Protein AF-A0A6C0CYJ9-F1 (afdb_monomer)

Structure (mmCIF, N/CA/C/O backbone):
data_AF-A0A6C0CYJ9-F1
#
_entry.id   AF-A0A6C0CYJ9-F1
#
loop_
_atom_site.group_PDB
_atom_site.id
_atom_site.type_symbol
_atom_site.label_atom_id
_atom_site.label_alt_id
_atom_site.label_comp_id
_atom_site.label_asym_id
_atom_site.label_entity_id
_atom_site.label_seq_id
_atom_site.pdbx_PDB_ins_code
_atom_site.Cartn_x
_atom_site.Cartn_y
_atom_site.Cartn_z
_atom_site.occupancy
_atom_site.B_iso_or_equiv
_atom_site.auth_seq_id
_atom_site.auth_comp_id
_atom_site.auth_asym_id
_atom_site.auth_atom_id
_atom_site.pdbx_PDB_model_num
ATOM 1 N N . MET A 1 1 ? 39.197 18.842 -10.076 1.00 57.97 1 MET A N 1
ATOM 2 C CA . MET A 1 1 ? 38.010 18.849 -9.192 1.00 57.97 1 MET A CA 1
ATOM 3 C C . MET A 1 1 ? 37.499 17.428 -9.090 1.00 57.97 1 MET A C 1
ATOM 5 O O . MET A 1 1 ? 37.338 16.788 -10.120 1.00 57.97 1 MET A O 1
ATOM 9 N N . ASN A 1 2 ? 37.335 16.906 -7.877 1.00 75.56 2 ASN A N 1
ATOM 10 C CA . ASN A 1 2 ? 36.885 15.530 -7.689 1.00 75.56 2 ASN A CA 1
ATOM 11 C C . ASN A 1 2 ? 35.375 15.488 -7.948 1.00 75.56 2 ASN A C 1
ATOM 13 O O . ASN A 1 2 ? 34.615 16.047 -7.163 1.00 75.56 2 ASN A O 1
ATOM 17 N N . VAL A 1 3 ? 34.953 14.872 -9.053 1.00 79.62 3 VAL A N 1
ATOM 18 C CA . VAL A 1 3 ? 33.536 14.786 -9.462 1.00 79.62 3 VAL A CA 1
ATOM 19 C C . VAL A 1 3 ? 32.670 14.209 -8.335 1.00 79.62 3 VAL A C 1
ATOM 21 O O . VAL A 1 3 ? 31.562 14.675 -8.104 1.00 79.62 3 VAL A O 1
ATOM 24 N N . ILE A 1 4 ? 33.235 13.280 -7.563 1.00 83.56 4 ILE A N 1
ATOM 25 C CA . ILE A 1 4 ? 32.611 12.664 -6.388 1.00 83.56 4 ILE A CA 1
ATOM 26 C C . ILE A 1 4 ? 32.260 13.712 -5.320 1.00 83.56 4 ILE A C 1
ATOM 28 O O . ILE A 1 4 ? 31.118 13.770 -4.884 1.00 83.56 4 ILE A O 1
ATOM 32 N N . LYS A 1 5 ? 33.188 14.621 -4.988 1.00 81.25 5 LYS A N 1
ATOM 33 C CA . LYS A 1 5 ? 32.940 15.703 -4.016 1.00 81.25 5 LYS A CA 1
ATOM 34 C C . LYS A 1 5 ? 31.855 16.673 -4.492 1.00 81.25 5 LYS A C 1
ATOM 36 O O . LYS A 1 5 ? 31.118 17.222 -3.683 1.00 81.25 5 LYS A O 1
ATOM 41 N N . GLY A 1 6 ? 31.761 16.891 -5.806 1.00 83.81 6 GLY A N 1
ATOM 42 C CA . GLY A 1 6 ? 30.703 17.714 -6.396 1.00 83.81 6 GLY A CA 1
ATOM 43 C C . GLY A 1 6 ? 29.326 17.065 -6.259 1.00 83.81 6 GLY A C 1
ATOM 44 O O . GLY A 1 6 ? 28.364 17.738 -5.905 1.00 83.81 6 GLY A O 1
ATOM 45 N N . ILE A 1 7 ? 29.242 15.753 -6.484 1.00 84.75 7 ILE A N 1
ATOM 46 C CA . ILE A 1 7 ? 28.001 14.987 -6.321 1.00 84.75 7 ILE A CA 1
ATOM 47 C C . ILE A 1 7 ? 27.575 14.959 -4.847 1.00 84.75 7 ILE A C 1
ATOM 49 O O . ILE A 1 7 ? 26.414 15.229 -4.554 1.00 84.75 7 ILE A O 1
ATOM 53 N N . GLU A 1 8 ? 28.507 14.714 -3.922 1.00 84.31 8 GLU A N 1
ATOM 54 C CA . GLU A 1 8 ? 28.245 14.757 -2.475 1.00 84.31 8 GLU A CA 1
ATOM 55 C C . GLU A 1 8 ? 27.676 16.111 -2.039 1.00 84.31 8 GLU A C 1
ATOM 57 O O . GLU A 1 8 ? 26.693 16.161 -1.303 1.00 84.31 8 GLU A O 1
ATOM 62 N N . PHE A 1 9 ? 28.254 17.209 -2.530 1.00 88.25 9 PHE A N 1
ATOM 63 C CA . PHE A 1 9 ? 27.789 18.557 -2.213 1.00 88.25 9 PHE A CA 1
ATOM 64 C C . PHE A 1 9 ? 26.369 18.827 -2.728 1.00 88.25 9 PHE A C 1
ATOM 66 O O . PHE A 1 9 ? 25.535 19.351 -1.992 1.00 88.25 9 PHE A O 1
ATOM 73 N N . ILE A 1 10 ? 26.069 18.438 -3.972 1.00 90.69 10 ILE A N 1
ATOM 74 C CA . ILE A 1 10 ? 24.734 18.626 -4.562 1.00 90.69 10 ILE A CA 1
ATOM 75 C C . ILE A 1 10 ? 23.681 17.837 -3.781 1.00 90.69 10 ILE A C 1
ATOM 77 O O . ILE A 1 10 ? 22.593 18.356 -3.533 1.00 90.69 10 ILE A O 1
ATOM 81 N N . ILE A 1 11 ? 24.006 16.602 -3.388 1.00 88.81 11 ILE A N 1
ATOM 82 C CA . ILE A 1 11 ? 23.099 15.748 -2.618 1.00 88.81 11 ILE A CA 1
ATOM 83 C C . ILE A 1 11 ? 22.822 16.376 -1.249 1.00 88.81 11 ILE A C 1
ATOM 85 O O . ILE A 1 11 ? 21.654 16.552 -0.912 1.00 88.81 11 ILE A O 1
ATOM 89 N N . LYS A 1 12 ? 23.862 16.787 -0.509 1.00 88.19 12 LYS A N 1
ATOM 90 C CA . LYS A 1 12 ? 23.704 17.457 0.795 1.00 88.19 12 LYS A CA 1
ATOM 91 C C . LYS A 1 12 ? 22.819 18.699 0.701 1.00 88.19 12 LYS A C 1
ATOM 93 O O . LYS A 1 12 ? 21.821 18.792 1.403 1.00 88.19 12 LYS A O 1
ATOM 98 N N . ASN A 1 13 ? 23.102 19.577 -0.259 1.00 90.94 13 ASN A N 1
ATOM 99 C CA . ASN A 1 13 ? 22.308 20.785 -0.472 1.00 90.94 13 ASN A CA 1
ATOM 100 C C . ASN A 1 13 ? 20.839 20.477 -0.838 1.00 90.94 13 ASN A C 1
ATOM 102 O O . ASN A 1 13 ? 19.935 21.214 -0.456 1.00 90.94 13 ASN A O 1
ATOM 106 N N . ALA A 1 14 ? 20.571 19.398 -1.581 1.00 92.44 14 ALA A N 1
ATOM 107 C CA . ALA A 1 14 ? 19.199 18.998 -1.898 1.00 92.44 14 ALA A CA 1
ATOM 108 C C . ALA A 1 14 ? 18.432 18.502 -0.659 1.00 92.44 14 ALA A C 1
ATOM 110 O O . ALA A 1 14 ? 17.243 18.797 -0.525 1.00 92.44 14 ALA A O 1
ATOM 111 N N . ILE A 1 15 ? 19.107 17.776 0.235 1.00 90.12 15 ILE A N 1
ATOM 112 C CA . ILE A 1 15 ? 18.535 17.280 1.494 1.00 90.12 15 ILE A CA 1
ATOM 113 C 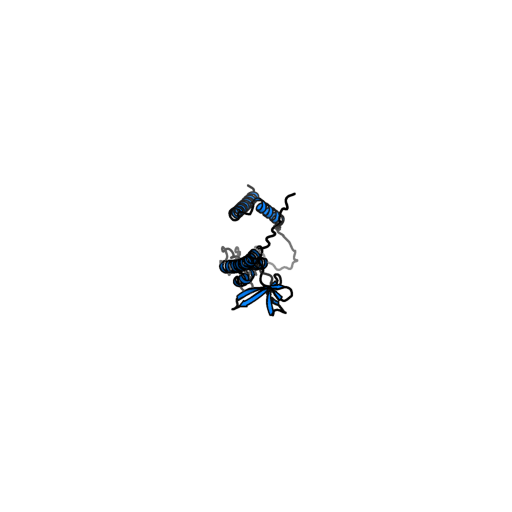C . ILE A 1 15 ? 18.235 18.449 2.433 1.00 90.12 15 ILE A C 1
ATOM 115 O O . ILE A 1 15 ? 17.114 18.549 2.920 1.00 90.12 15 ILE A O 1
ATOM 119 N N . GLU A 1 16 ? 19.174 19.380 2.601 1.00 89.38 16 GLU A N 1
ATOM 120 C CA . GLU A 1 16 ? 18.986 20.585 3.422 1.00 89.38 16 GLU A CA 1
ATOM 121 C C . GLU A 1 16 ? 17.796 21.425 2.928 1.00 89.38 16 GLU A C 1
ATOM 123 O O . GLU A 1 16 ? 16.916 21.793 3.704 1.00 89.38 16 GLU A O 1
ATOM 128 N N . GLN A 1 17 ? 17.686 21.661 1.614 1.00 91.00 17 GLN A N 1
ATOM 129 C CA . GLN A 1 17 ? 16.539 22.392 1.057 1.00 91.00 17 GLN A CA 1
ATOM 130 C C . GLN A 1 17 ? 15.204 21.678 1.278 1.00 91.00 17 GLN A C 1
ATOM 132 O O . GLN A 1 17 ? 14.163 22.330 1.398 1.00 91.00 17 GLN A O 1
ATOM 137 N N . TYR A 1 18 ? 15.207 20.347 1.275 1.00 92.00 18 TYR A N 1
ATOM 138 C CA . TYR A 1 18 ? 14.015 19.567 1.572 1.00 92.00 18 TYR A CA 1
ATOM 139 C C . TYR A 1 18 ? 13.653 19.651 3.058 1.00 92.00 18 TYR A C 1
ATOM 141 O O . TYR A 1 18 ? 12.481 19.864 3.374 1.00 92.00 18 TYR A O 1
ATOM 149 N N . ALA A 1 19 ? 14.648 19.567 3.943 1.00 89.94 19 ALA A N 1
ATOM 150 C CA . ALA A 1 19 ? 14.474 19.678 5.384 1.00 89.94 19 ALA A CA 1
ATOM 151 C C . ALA A 1 19 ? 13.883 21.039 5.784 1.00 89.94 19 ALA A C 1
ATOM 153 O O . ALA A 1 19 ? 12.855 21.081 6.462 1.00 89.94 19 ALA A O 1
ATOM 154 N N . CYS A 1 20 ? 14.427 22.139 5.251 1.00 85.88 20 CYS A N 1
ATOM 155 C CA . CYS A 1 20 ? 13.882 23.480 5.486 1.00 85.88 20 CYS A CA 1
ATOM 156 C C . CYS A 1 20 ? 12.416 23.597 5.041 1.00 85.88 20 CYS A C 1
ATOM 158 O O . CYS A 1 20 ? 11.586 24.116 5.776 1.00 85.88 20 CYS A O 1
ATOM 160 N N . LYS A 1 21 ? 12.053 23.047 3.873 1.00 90.88 21 LYS A N 1
ATOM 161 C CA . LYS A 1 21 ? 10.660 23.081 3.387 1.00 90.88 21 LYS A CA 1
ATOM 162 C C . LYS A 1 21 ? 9.685 22.288 4.254 1.00 90.88 21 LYS A C 1
ATOM 164 O O . LYS A 1 21 ? 8.487 22.564 4.208 1.00 90.88 21 LYS A O 1
ATOM 169 N N . ILE A 1 22 ? 10.157 21.262 4.961 1.00 90.44 22 ILE A N 1
ATOM 170 C CA . ILE A 1 22 ? 9.334 20.517 5.916 1.00 90.44 22 ILE A CA 1
ATOM 171 C C . ILE A 1 22 ? 9.152 21.348 7.181 1.00 90.44 22 ILE A C 1
ATOM 173 O O . ILE A 1 22 ? 8.008 21.521 7.594 1.00 90.44 22 ILE A O 1
ATOM 177 N N . ALA A 1 23 ? 10.235 21.899 7.731 1.00 89.31 2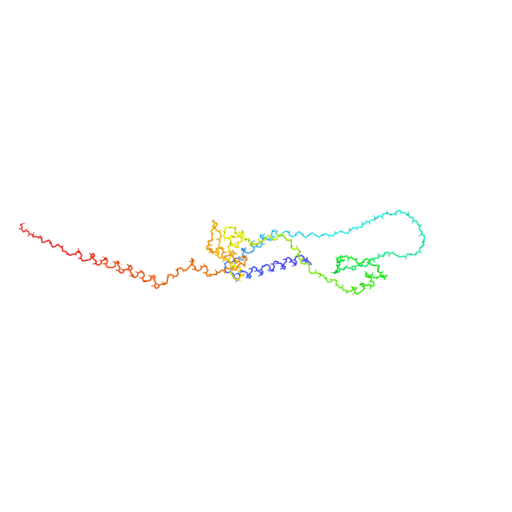3 ALA A N 1
ATOM 178 C CA . ALA A 1 23 ? 10.175 22.761 8.910 1.00 89.31 23 ALA A CA 1
ATOM 179 C C . ALA A 1 23 ? 9.246 23.970 8.679 1.00 89.31 23 ALA A C 1
ATOM 181 O O . ALA A 1 23 ? 8.354 24.223 9.479 1.00 89.31 23 ALA A O 1
ATOM 182 N N . ASP A 1 24 ? 9.339 24.628 7.517 1.00 88.94 24 ASP A N 1
ATOM 183 C CA . ASP A 1 24 ? 8.469 25.760 7.153 1.00 88.94 24 ASP A CA 1
ATOM 184 C C . ASP A 1 24 ? 6.983 25.380 7.024 1.00 88.94 24 ASP A C 1
ATOM 186 O O . ASP A 1 24 ? 6.099 26.234 7.096 1.00 88.94 24 ASP A O 1
ATOM 190 N N . LYS A 1 25 ? 6.686 24.107 6.744 1.00 91.88 25 LYS A N 1
ATOM 191 C CA . LYS A 1 25 ? 5.319 23.627 6.505 1.00 91.88 25 LYS A CA 1
ATOM 192 C C . LYS A 1 25 ? 4.650 23.098 7.774 1.00 91.88 25 LYS A C 1
ATOM 194 O O . LYS A 1 25 ? 3.421 22.996 7.803 1.00 91.88 25 LYS A O 1
ATOM 199 N N . TYR A 1 26 ? 5.432 22.725 8.780 1.00 91.00 26 TYR A N 1
ATOM 200 C CA . TYR A 1 26 ? 4.946 22.116 10.008 1.00 91.00 26 TYR A CA 1
ATOM 201 C C . TYR A 1 26 ? 5.612 22.789 11.210 1.00 91.00 26 TYR A C 1
ATOM 203 O O . TYR A 1 26 ? 6.751 22.481 11.537 1.00 91.00 26 TYR A O 1
ATOM 211 N N . ASP A 1 27 ? 4.859 23.637 11.916 1.00 82.00 27 ASP A N 1
ATOM 212 C CA . ASP A 1 27 ? 5.351 24.453 13.043 1.00 82.00 27 ASP A CA 1
ATOM 213 C C 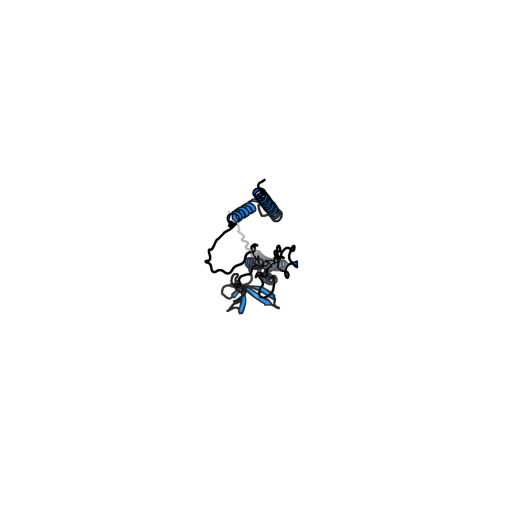. ASP A 1 27 ? 5.904 23.644 14.237 1.00 82.00 27 ASP A C 1
ATOM 215 O O . ASP A 1 27 ? 6.543 24.203 15.122 1.00 82.00 27 ASP A O 1
ATOM 219 N N . ASN A 1 28 ? 5.656 22.330 14.274 1.00 84.12 28 ASN A N 1
ATOM 220 C CA . ASN A 1 28 ? 6.046 21.433 15.366 1.00 84.12 28 ASN A CA 1
ATOM 221 C C . ASN A 1 28 ? 7.242 20.529 15.025 1.00 84.12 28 ASN A C 1
ATOM 223 O O . ASN A 1 28 ? 7.519 19.610 15.789 1.00 84.12 28 ASN A O 1
ATOM 227 N N . ILE A 1 29 ? 7.886 20.706 13.867 1.00 85.69 29 ILE A N 1
ATOM 228 C CA . ILE A 1 29 ? 9.038 19.885 13.472 1.00 85.69 29 ILE A CA 1
ATOM 229 C C . ILE A 1 29 ? 10.292 20.746 13.549 1.00 85.69 29 ILE A C 1
ATOM 231 O O . ILE A 1 29 ? 10.482 21.659 12.744 1.00 85.69 29 ILE A O 1
ATOM 235 N N . GLU A 1 30 ? 11.157 20.438 14.511 1.00 86.44 30 GLU A N 1
ATOM 236 C CA . GLU A 1 30 ? 12.453 21.091 14.632 1.00 86.44 30 GLU A CA 1
ATOM 237 C C . GLU A 1 30 ? 13.417 20.558 13.563 1.00 86.44 30 GLU A C 1
ATOM 239 O O . GLU A 1 30 ? 13.494 19.358 13.299 1.00 86.44 30 GLU A O 1
ATOM 244 N N . LEU A 1 31 ? 14.183 21.460 12.940 1.00 84.50 31 LEU A N 1
ATOM 245 C CA . LEU A 1 31 ? 15.130 21.108 11.876 1.00 84.50 31 LEU A CA 1
ATOM 246 C C . LEU A 1 31 ? 16.161 20.061 12.342 1.00 84.50 31 LEU A C 1
ATOM 248 O O . LEU A 1 31 ? 16.531 19.185 11.564 1.00 84.50 31 LEU A O 1
ATOM 252 N N . GLY A 1 32 ? 16.573 20.131 13.614 1.00 84.69 32 GLY A N 1
ATOM 253 C CA . GLY A 1 32 ? 17.532 19.199 14.211 1.00 84.69 32 GLY A CA 1
ATOM 254 C C . GLY A 1 32 ? 17.033 17.754 14.233 1.00 84.69 32 GLY A C 1
ATOM 255 O O . GLY A 1 32 ? 17.762 16.857 13.826 1.00 84.69 32 GLY A O 1
ATOM 256 N N . GLU A 1 33 ? 15.763 17.526 14.584 1.00 87.25 33 GLU A N 1
ATOM 257 C CA . GLU A 1 33 ? 15.179 16.175 14.592 1.00 87.25 33 GLU A CA 1
ATOM 258 C C . GLU A 1 33 ? 15.157 15.554 13.188 1.00 87.25 33 GLU A C 1
ATOM 260 O O . GLU A 1 33 ? 15.309 14.344 13.008 1.00 87.25 33 GLU A O 1
ATOM 265 N N . LEU A 1 34 ? 14.981 16.394 12.167 1.00 87.38 34 LEU A N 1
ATOM 266 C CA . LEU A 1 34 ? 14.935 15.959 10.779 1.00 87.38 34 LEU A CA 1
ATOM 267 C C . LEU A 1 34 ? 16.331 15.618 10.230 1.00 87.38 34 LEU A C 1
ATOM 269 O O . LEU A 1 34 ? 16.461 14.701 9.415 1.00 87.38 34 LEU A O 1
ATOM 273 N N . GLU A 1 35 ? 17.366 16.328 10.685 1.00 86.25 35 GLU A N 1
ATOM 274 C CA . GLU A 1 35 ? 18.767 15.999 10.401 1.00 86.25 35 GLU A CA 1
ATOM 275 C C . GLU A 1 35 ? 19.195 14.695 11.083 1.00 86.25 35 GLU A C 1
ATOM 277 O O . GLU A 1 35 ? 19.852 13.866 10.448 1.00 86.25 35 GLU A O 1
ATOM 282 N N . ASP A 1 36 ? 18.774 14.469 12.328 1.00 88.12 36 ASP A N 1
ATOM 283 C CA . ASP A 1 36 ? 19.072 13.239 13.067 1.00 88.12 36 ASP A CA 1
ATOM 284 C C . ASP A 1 36 ? 18.461 12.007 12.382 1.00 88.12 36 ASP A C 1
ATOM 286 O O . ASP A 1 36 ? 19.171 11.034 12.109 1.00 88.12 36 ASP A O 1
ATOM 290 N N . LEU A 1 37 ? 17.183 12.085 11.987 1.00 89.00 37 LEU A N 1
ATOM 291 C CA . LEU A 1 37 ? 16.510 11.031 11.213 1.00 89.00 37 LEU A CA 1
ATOM 292 C C . LEU A 1 37 ? 17.207 10.755 9.877 1.00 89.00 37 LEU A C 1
ATOM 294 O O . LEU A 1 37 ? 17.304 9.608 9.433 1.00 89.00 37 LEU A O 1
ATOM 298 N N . TRP A 1 38 ? 17.680 11.807 9.206 1.00 88.19 38 TRP A N 1
ATOM 299 C CA . TRP A 1 38 ? 18.414 11.648 7.957 1.00 88.19 38 TRP A CA 1
ATOM 300 C C . TRP A 1 38 ? 19.748 10.927 8.175 1.00 88.19 38 TRP A C 1
ATOM 302 O O . TRP A 1 38 ? 20.089 10.028 7.400 1.00 88.19 38 TRP A O 1
ATOM 312 N N . ASN A 1 39 ? 20.490 11.294 9.220 1.00 86.25 39 ASN A N 1
ATOM 313 C CA . ASN A 1 39 ? 21.770 10.672 9.537 1.00 86.25 39 ASN A CA 1
ATOM 314 C C . ASN A 1 39 ? 21.595 9.185 9.876 1.00 86.25 39 ASN A C 1
ATOM 316 O O . ASN A 1 39 ? 22.315 8.369 9.298 1.00 86.25 39 ASN A O 1
ATOM 320 N N . GLU A 1 40 ? 20.586 8.826 10.676 1.00 89.50 40 GLU A N 1
ATOM 321 C CA . GLU A 1 40 ? 20.243 7.431 11.000 1.00 89.50 40 GLU A CA 1
ATOM 322 C C . GLU A 1 40 ? 19.976 6.599 9.731 1.00 89.50 40 GLU A C 1
ATOM 324 O O . GLU A 1 40 ? 20.608 5.568 9.500 1.00 89.50 40 GLU A O 1
ATOM 329 N N . ILE A 1 41 ? 19.121 7.094 8.829 1.00 87.19 41 ILE A N 1
ATOM 330 C CA . ILE A 1 41 ? 18.811 6.408 7.563 1.00 87.19 41 ILE A CA 1
ATOM 331 C C . ILE A 1 41 ? 20.049 6.314 6.659 1.00 87.19 41 ILE A C 1
ATOM 333 O O . ILE A 1 41 ? 20.240 5.326 5.943 1.00 87.19 41 ILE A O 1
ATOM 337 N N . SER A 1 42 ? 20.891 7.349 6.652 1.00 84.00 42 SER A N 1
ATOM 338 C CA . SER A 1 42 ? 22.077 7.394 5.795 1.00 84.00 42 SER A CA 1
ATOM 339 C C . SER A 1 42 ? 23.120 6.338 6.172 1.00 84.00 42 SER A C 1
ATOM 341 O O . SER A 1 42 ? 23.800 5.819 5.282 1.00 84.00 42 SER A O 1
ATOM 343 N N . GLU A 1 43 ? 23.211 5.974 7.453 1.00 82.25 43 GLU A N 1
ATOM 344 C CA . GLU A 1 43 ? 24.119 4.932 7.942 1.00 82.25 43 GLU A CA 1
ATOM 345 C C . GLU A 1 43 ? 23.696 3.528 7.482 1.00 82.25 43 GLU A C 1
ATOM 347 O O . GLU A 1 43 ? 24.549 2.688 7.159 1.00 82.25 43 GLU A O 1
ATOM 352 N N . ASP A 1 44 ? 22.389 3.297 7.352 1.00 80.88 44 ASP A N 1
ATOM 353 C CA . ASP A 1 44 ? 21.818 2.024 6.903 1.00 80.88 44 ASP A CA 1
ATOM 354 C C . ASP A 1 44 ? 21.924 1.811 5.384 1.00 80.88 44 ASP A C 1
ATOM 356 O O . ASP A 1 44 ? 21.922 0.675 4.887 1.00 80.88 44 ASP A O 1
ATOM 360 N N . ILE A 1 45 ? 22.085 2.887 4.610 1.00 81.25 45 ILE A N 1
ATOM 361 C CA . ILE A 1 45 ? 22.182 2.842 3.146 1.00 81.25 45 ILE A CA 1
ATOM 362 C C . ILE A 1 45 ? 23.619 2.472 2.713 1.00 81.25 45 ILE A C 1
ATOM 364 O O . ILE A 1 45 ? 24.361 3.237 2.097 1.00 81.25 45 ILE A O 1
ATOM 368 N N . LYS A 1 46 ? 24.034 1.224 2.971 1.00 67.00 46 LYS A N 1
ATOM 369 C CA . LYS A 1 46 ? 25.252 0.639 2.372 1.00 67.00 46 LYS A CA 1
ATOM 370 C C . LYS A 1 46 ? 25.005 0.230 0.920 1.00 67.00 46 LYS A C 1
ATOM 372 O O . LYS A 1 46 ? 24.719 -0.928 0.610 1.00 67.00 46 LYS A O 1
ATOM 377 N N . ILE A 1 47 ? 25.160 1.176 -0.004 1.00 59.69 47 ILE A N 1
ATOM 378 C CA . ILE A 1 47 ? 25.071 0.900 -1.446 1.00 59.69 47 ILE A CA 1
ATOM 379 C C . ILE A 1 47 ? 26.346 0.169 -1.895 1.00 59.69 47 ILE A C 1
ATOM 381 O O . ILE A 1 47 ? 27.397 0.768 -2.121 1.00 59.69 47 ILE A O 1
ATOM 385 N N . SER A 1 48 ? 26.255 -1.152 -2.041 1.00 46.19 48 SER A N 1
ATOM 386 C CA . SER A 1 48 ? 27.327 -1.991 -2.586 1.00 46.19 48 SER A CA 1
ATOM 387 C C . SER A 1 48 ? 27.400 -1.859 -4.113 1.00 46.19 48 SER A C 1
ATOM 389 O O . SER A 1 48 ? 26.836 -2.645 -4.872 1.00 46.19 48 SER A O 1
ATOM 391 N N . ILE A 1 49 ? 28.115 -0.844 -4.601 1.00 45.81 49 ILE A N 1
ATOM 392 C CA . ILE A 1 49 ? 28.366 -0.684 -6.041 1.00 45.81 49 ILE A CA 1
ATOM 393 C C . ILE A 1 49 ? 29.507 -1.627 -6.449 1.00 45.81 49 ILE A C 1
ATOM 395 O O . ILE A 1 49 ? 30.686 -1.283 -6.380 1.00 45.81 49 ILE A O 1
ATOM 399 N N . SER A 1 50 ? 29.157 -2.848 -6.863 1.00 39.94 50 SER A N 1
ATOM 400 C CA . SER A 1 50 ? 30.113 -3.830 -7.388 1.00 39.94 50 SER A CA 1
ATOM 401 C C . SER A 1 50 ? 30.433 -3.528 -8.858 1.00 39.94 50 SER A C 1
ATOM 403 O O . SER A 1 50 ? 29.724 -3.933 -9.779 1.00 39.94 50 SER A O 1
ATOM 405 N N . VAL A 1 51 ? 31.502 -2.765 -9.091 1.00 42.28 51 VAL A N 1
ATOM 406 C CA . VAL A 1 51 ? 32.036 -2.483 -10.433 1.00 42.28 51 VAL A CA 1
ATOM 407 C C . VAL A 1 51 ? 32.857 -3.681 -10.915 1.00 42.28 51 VAL A C 1
ATOM 409 O O . VAL A 1 51 ? 34.050 -3.794 -10.639 1.00 42.28 51 VAL A O 1
ATOM 412 N N . ASN A 1 52 ? 32.217 -4.602 -11.639 1.00 38.75 52 ASN A N 1
ATOM 413 C CA . ASN A 1 52 ? 32.893 -5.757 -12.226 1.00 38.75 52 ASN A CA 1
ATOM 414 C C . ASN A 1 52 ? 33.442 -5.405 -13.619 1.00 38.75 52 ASN A C 1
ATOM 416 O O . ASN A 1 52 ? 32.720 -5.379 -14.614 1.00 38.75 52 ASN A O 1
ATOM 420 N N . SER A 1 53 ? 34.745 -5.140 -13.685 1.00 48.16 53 SER A N 1
ATOM 421 C CA . SER A 1 53 ? 35.525 -5.042 -14.919 1.00 48.16 53 SER A CA 1
ATOM 422 C C . SER A 1 53 ? 36.573 -6.148 -14.896 1.00 48.16 53 SER A C 1
ATOM 424 O O . SER A 1 53 ? 37.458 -6.113 -14.042 1.00 48.16 53 SER A O 1
ATOM 426 N N . LYS A 1 54 ? 36.482 -7.133 -15.802 1.00 45.59 54 LYS A N 1
ATOM 427 C CA . LYS A 1 54 ? 37.625 -7.988 -16.175 1.00 45.59 54 LYS A CA 1
ATOM 428 C C . LYS A 1 54 ? 37.394 -8.741 -17.490 1.00 45.59 54 LYS A C 1
ATOM 430 O O . LYS A 1 54 ? 36.544 -9.616 -17.606 1.00 45.59 54 LYS A O 1
ATOM 435 N N . GLN A 1 55 ? 38.223 -8.379 -18.468 1.00 55.16 55 GLN A N 1
ATOM 436 C CA . GLN A 1 55 ? 38.493 -9.091 -19.717 1.00 55.16 55 GLN A CA 1
ATOM 437 C C . GLN A 1 55 ? 39.087 -10.480 -19.439 1.00 55.16 55 GLN A C 1
ATOM 439 O O . GLN A 1 55 ? 39.926 -10.624 -18.551 1.00 55.16 55 GLN A O 1
ATOM 444 N N . SER A 1 56 ? 38.751 -11.484 -20.252 1.00 44.09 56 SER A N 1
ATOM 445 C CA . SER A 1 56 ? 39.483 -12.757 -20.266 1.00 44.09 56 SER A CA 1
ATOM 446 C C . SER A 1 56 ? 39.702 -13.281 -21.691 1.00 44.09 56 SER A C 1
ATOM 448 O O . SER A 1 56 ? 38.785 -13.409 -22.496 1.00 44.09 56 SER A O 1
ATOM 450 N N . LYS A 1 57 ? 40.983 -13.537 -21.988 1.00 54.94 57 LYS A N 1
ATOM 451 C CA . LYS A 1 57 ? 41.514 -14.255 -23.154 1.00 54.94 57 LYS A CA 1
ATOM 452 C C . LYS A 1 57 ? 41.567 -15.744 -22.807 1.00 54.94 57 LYS A C 1
ATOM 454 O O . LYS A 1 57 ? 42.081 -16.078 -21.742 1.00 54.94 57 LYS A O 1
ATOM 459 N N . SER A 1 58 ? 41.198 -16.636 -23.723 1.00 40.66 58 SER A N 1
ATOM 460 C CA . SER A 1 58 ? 41.627 -18.038 -23.647 1.00 40.66 58 SER A CA 1
ATOM 461 C C . SER A 1 58 ? 41.852 -18.645 -25.037 1.00 40.66 58 SER A C 1
ATOM 463 O O . SER A 1 58 ? 41.061 -18.489 -25.963 1.00 40.66 58 SER A O 1
ATOM 465 N N . LYS A 1 59 ? 43.021 -19.285 -25.172 1.00 46.53 59 LYS A N 1
ATOM 466 C CA . LYS A 1 59 ? 43.496 -20.096 -26.302 1.00 46.53 59 LYS A CA 1
ATOM 467 C C . LYS A 1 59 ? 42.987 -21.528 -26.135 1.00 46.53 59 LYS A C 1
ATOM 469 O O . LYS A 1 59 ? 43.023 -22.057 -25.026 1.00 46.53 59 LYS A O 1
ATOM 474 N N . SER A 1 60 ? 42.670 -22.207 -27.235 1.00 39.78 60 SER A N 1
ATOM 475 C CA . SER A 1 60 ? 42.596 -23.674 -27.272 1.00 39.78 60 SER A CA 1
ATOM 476 C C . SER A 1 60 ? 43.099 -24.207 -28.617 1.00 39.78 60 SER A C 1
ATOM 478 O O . SER A 1 60 ? 42.912 -23.588 -29.659 1.00 39.78 60 SER A O 1
ATOM 480 N N . LYS A 1 61 ? 43.819 -25.326 -28.531 1.00 38.88 61 LYS A N 1
AT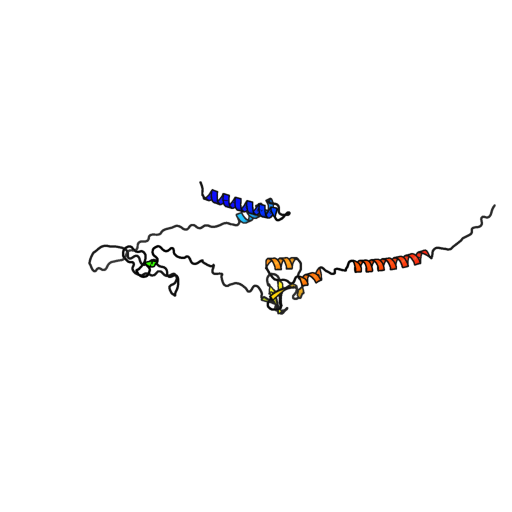OM 481 C CA . LYS A 1 61 ? 44.675 -25.993 -29.520 1.00 38.88 61 LYS A CA 1
ATOM 482 C C . LYS A 1 61 ? 43.876 -27.141 -30.159 1.00 38.88 61 LYS A C 1
ATOM 484 O O . LYS A 1 61 ? 43.353 -27.959 -29.411 1.00 38.88 61 LYS A O 1
ATOM 489 N N . ILE A 1 62 ? 43.791 -27.220 -31.492 1.00 35.94 62 ILE A N 1
ATOM 490 C CA . ILE A 1 62 ? 43.192 -28.356 -32.224 1.00 35.94 62 ILE A CA 1
ATOM 491 C C . ILE A 1 62 ? 44.219 -28.934 -33.203 1.00 35.94 62 ILE A C 1
ATOM 493 O O . ILE A 1 62 ? 45.004 -28.201 -33.804 1.00 35.94 62 ILE A O 1
ATOM 497 N N . LYS A 1 63 ? 44.218 -30.269 -33.264 1.00 40.22 63 LYS A N 1
ATOM 498 C CA . LYS A 1 63 ? 45.064 -31.165 -34.053 1.00 40.22 63 LYS A CA 1
ATOM 499 C C . LYS A 1 63 ? 44.485 -31.342 -35.467 1.00 40.22 63 LYS A C 1
ATOM 501 O O . LYS A 1 63 ? 43.276 -31.301 -35.656 1.00 40.22 63 LYS A O 1
ATOM 506 N N . THR A 1 64 ? 45.410 -31.509 -36.396 1.00 34.34 64 THR A N 1
ATOM 507 C CA . THR A 1 64 ? 45.374 -31.466 -37.861 1.00 34.34 64 THR A CA 1
ATOM 508 C C . THR A 1 64 ? 44.615 -32.613 -38.538 1.00 34.34 64 THR A C 1
ATOM 510 O O . THR A 1 64 ? 44.743 -33.748 -38.096 1.00 34.34 64 THR A O 1
ATOM 513 N N . GLU A 1 65 ? 43.962 -32.322 -39.668 1.00 40.41 65 GLU A N 1
ATOM 514 C CA . GLU A 1 65 ? 44.055 -33.108 -40.912 1.00 40.41 65 GLU A CA 1
ATOM 515 C C . GLU A 1 65 ? 43.747 -32.189 -42.113 1.00 40.41 65 GLU A C 1
ATOM 517 O O . GLU A 1 65 ? 42.897 -31.300 -42.038 1.00 40.41 65 GLU A O 1
ATOM 522 N N . GLU A 1 66 ? 44.554 -32.324 -43.164 1.00 46.06 66 GLU A N 1
ATOM 523 C CA . GLU A 1 66 ? 44.821 -31.336 -44.215 1.00 46.06 66 GLU A CA 1
ATOM 524 C C . GLU A 1 66 ? 44.041 -31.626 -45.504 1.00 46.06 66 GLU A C 1
ATOM 526 O O . GLU A 1 66 ? 44.042 -32.769 -45.943 1.00 46.06 66 GLU A O 1
ATOM 531 N N . VAL A 1 67 ? 43.513 -30.588 -46.177 1.00 36.66 67 VAL A N 1
ATOM 532 C CA . VAL A 1 67 ? 43.627 -30.426 -47.644 1.00 36.66 67 VAL A CA 1
ATOM 533 C C . VAL A 1 67 ? 43.728 -28.928 -47.999 1.00 36.66 67 VAL A C 1
ATOM 535 O O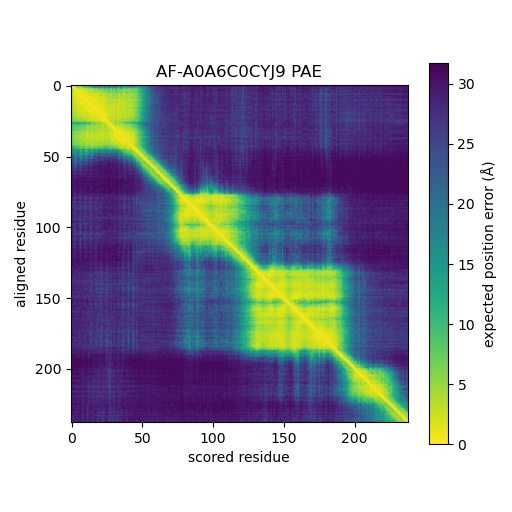 . VAL A 1 67 ? 42.940 -28.095 -47.556 1.00 36.66 67 VAL A O 1
ATOM 538 N N . HIS A 1 68 ? 44.752 -28.647 -48.802 1.00 42.28 68 HIS A N 1
ATOM 539 C CA . HIS A 1 68 ? 45.300 -27.411 -49.375 1.00 42.28 68 HIS A CA 1
ATOM 540 C C . HIS A 1 68 ? 44.318 -26.446 -50.093 1.00 42.28 68 HIS A C 1
ATOM 542 O O . HIS A 1 68 ? 43.485 -26.887 -50.878 1.00 42.28 68 HIS A O 1
ATOM 548 N N . VAL A 1 69 ? 44.477 -25.122 -49.906 1.00 38.00 69 VAL A N 1
ATOM 549 C CA . VAL A 1 69 ? 45.152 -24.148 -50.814 1.00 38.00 69 VAL A CA 1
ATOM 550 C C . VAL A 1 69 ? 44.923 -22.711 -50.292 1.00 38.00 69 VAL A C 1
ATOM 552 O O . VAL A 1 69 ? 43.797 -22.263 -50.083 1.00 38.00 69 VAL A O 1
ATOM 555 N N . ASP A 1 70 ? 46.028 -21.991 -50.099 1.00 43.62 70 ASP A N 1
ATOM 556 C CA . ASP A 1 70 ? 46.169 -20.622 -49.598 1.00 43.62 70 ASP A CA 1
ATOM 557 C C . ASP A 1 70 ? 45.412 -19.523 -50.368 1.00 43.62 70 ASP A C 1
ATOM 559 O O . ASP A 1 70 ? 45.561 -19.385 -51.578 1.00 43.62 70 ASP A O 1
ATOM 563 N N . THR A 1 71 ? 44.729 -18.627 -49.636 1.00 40.91 71 THR A N 1
ATOM 564 C CA . THR A 1 71 ? 44.986 -17.165 -49.635 1.00 40.91 71 THR A CA 1
ATOM 565 C C . THR A 1 71 ? 44.321 -16.513 -48.407 1.00 40.91 71 THR A C 1
ATOM 567 O O . THR A 1 71 ? 43.137 -16.679 -48.129 1.00 40.91 71 THR A O 1
ATOM 570 N N . LYS A 1 72 ? 45.117 -15.755 -47.647 1.00 49.53 72 LYS A N 1
ATOM 571 C CA . LYS A 1 72 ? 44.815 -15.077 -46.371 1.00 49.53 72 LYS A CA 1
ATOM 572 C C . LYS A 1 72 ? 43.651 -14.059 -46.433 1.00 49.53 72 LYS A C 1
ATOM 574 O O . LYS A 1 72 ? 43.797 -13.046 -47.110 1.00 49.53 72 LYS A O 1
ATOM 579 N N . LYS A 1 73 ? 42.615 -14.202 -45.581 1.00 41.94 73 LYS A N 1
ATOM 580 C CA . LYS A 1 73 ? 42.103 -13.133 -44.677 1.00 41.94 73 LYS A CA 1
ATOM 581 C C . LYS A 1 73 ? 41.136 -13.684 -43.614 1.00 41.94 73 LYS A C 1
ATOM 583 O O . LYS A 1 73 ? 40.253 -14.485 -43.886 1.00 41.94 73 LYS A O 1
ATOM 588 N N . THR A 1 74 ? 41.354 -13.238 -42.387 1.00 42.31 74 THR A N 1
ATOM 589 C CA . THR A 1 74 ? 40.843 -13.731 -41.105 1.00 42.31 74 THR A CA 1
ATOM 590 C C . THR A 1 74 ? 39.504 -13.116 -40.665 1.00 42.31 74 THR A C 1
ATOM 592 O O . THR A 1 74 ? 39.203 -11.971 -40.990 1.00 42.31 74 THR A O 1
ATOM 595 N N . THR A 1 75 ? 38.787 -13.893 -39.836 1.00 50.00 75 THR A N 1
ATOM 596 C CA . THR A 1 75 ? 37.623 -13.597 -38.964 1.00 50.00 75 THR A CA 1
ATOM 597 C C . THR A 1 75 ? 36.266 -13.344 -39.631 1.00 50.00 75 THR A C 1
ATOM 599 O O . THR A 1 75 ? 35.899 -12.210 -39.921 1.00 50.00 75 THR A O 1
ATOM 602 N N . ASN A 1 76 ? 35.462 -14.408 -39.761 1.00 56.97 76 ASN A N 1
ATOM 603 C CA . ASN A 1 76 ? 34.014 -14.310 -39.963 1.00 56.97 76 ASN A CA 1
ATOM 604 C C . ASN A 1 76 ? 33.371 -13.712 -38.700 1.00 56.97 76 ASN A C 1
ATOM 606 O O . ASN A 1 76 ? 33.021 -14.451 -37.778 1.00 56.97 76 ASN A O 1
ATOM 610 N N . SER A 1 77 ? 33.221 -12.387 -38.629 1.00 69.56 77 SER A N 1
ATOM 611 C CA . SER A 1 77 ? 32.348 -11.778 -37.625 1.00 69.56 77 SER A CA 1
ATOM 612 C C . SER A 1 77 ? 30.898 -12.008 -38.058 1.00 69.56 77 SER A C 1
ATOM 614 O O . SER A 1 77 ? 30.466 -11.577 -39.125 1.00 69.56 77 SER A O 1
ATOM 616 N N . GLY A 1 78 ? 30.141 -12.774 -37.276 1.00 85.94 78 GLY A N 1
ATOM 617 C CA . GLY A 1 78 ? 28.702 -12.911 -37.495 1.00 85.94 78 GLY A CA 1
ATOM 618 C C . GLY A 1 78 ? 27.983 -11.577 -37.275 1.00 85.94 78 GLY A C 1
ATOM 619 O O . GLY A 1 78 ? 28.484 -10.686 -36.588 1.00 85.94 78 GLY A O 1
ATOM 620 N N . CYS A 1 79 ? 26.795 -11.432 -37.858 1.00 90.81 79 CYS A N 1
ATOM 621 C CA . CYS A 1 79 ? 25.964 -10.246 -37.674 1.00 90.81 79 CYS A CA 1
ATOM 622 C C . CYS A 1 79 ? 25.581 -10.056 -36.196 1.00 90.81 79 CYS A C 1
ATOM 624 O O . CYS A 1 79 ? 24.908 -10.915 -35.624 1.00 90.81 79 CYS A O 1
ATOM 626 N N . GLN A 1 80 ? 25.924 -8.900 -35.617 1.00 90.31 80 GLN A N 1
ATOM 627 C CA . GLN A 1 80 ? 25.656 -8.572 -34.203 1.00 90.31 80 GLN A CA 1
ATOM 628 C C . GLN A 1 80 ? 24.205 -8.134 -33.916 1.00 90.31 80 GLN A C 1
ATOM 630 O O . GLN A 1 80 ? 23.892 -7.676 -32.820 1.00 90.31 80 GLN A O 1
ATOM 635 N N . TYR A 1 81 ? 23.297 -8.243 -34.889 1.00 90.69 81 TYR A N 1
ATOM 636 C CA . TYR A 1 81 ? 21.900 -7.865 -34.688 1.00 90.69 81 TYR A CA 1
ATOM 637 C C . TYR A 1 81 ? 21.206 -8.816 -33.710 1.00 90.69 81 TYR A C 1
ATOM 639 O O . TYR A 1 81 ? 21.199 -10.024 -33.950 1.00 90.69 81 TYR A O 1
ATOM 647 N N . VAL A 1 82 ? 20.579 -8.260 -32.670 1.00 91.50 82 VAL A N 1
ATOM 648 C CA . VAL A 1 82 ? 19.748 -8.989 -31.702 1.00 91.50 82 VAL A CA 1
ATOM 649 C C . VAL A 1 82 ? 18.273 -8.808 -32.050 1.00 91.50 82 VAL A C 1
ATOM 651 O O . VAL A 1 82 ? 17.789 -7.678 -32.183 1.00 91.50 82 VAL A O 1
ATOM 654 N N . PHE A 1 83 ? 17.532 -9.908 -32.180 1.00 91.31 83 PHE A N 1
ATOM 655 C CA . PHE A 1 83 ? 16.102 -9.830 -32.472 1.00 91.31 83 PHE A CA 1
ATOM 656 C C . PHE A 1 83 ? 15.340 -9.241 -31.285 1.00 91.31 83 PHE A C 1
ATOM 658 O O . PHE A 1 83 ? 15.419 -9.716 -30.157 1.00 91.31 83 PHE A O 1
ATOM 665 N N . SER A 1 84 ? 14.537 -8.210 -31.540 1.00 88.56 84 SER A N 1
ATOM 666 C CA . SER A 1 84 ? 13.723 -7.574 -30.496 1.00 88.56 84 SER A CA 1
ATOM 667 C C . SER A 1 84 ? 12.331 -8.197 -30.340 1.00 88.56 84 SER A C 1
ATOM 669 O O . SER A 1 84 ? 11.632 -7.876 -29.375 1.00 88.56 84 SER A O 1
ATOM 671 N N . ARG A 1 85 ? 11.889 -9.047 -31.277 1.00 85.31 85 ARG A N 1
ATOM 672 C CA . ARG A 1 85 ? 10.542 -9.646 -31.335 1.00 85.31 85 ARG A CA 1
ATOM 673 C C . ARG A 1 85 ? 10.601 -11.043 -31.966 1.00 85.31 85 ARG A C 1
ATOM 675 O O . ARG A 1 85 ? 11.547 -11.337 -32.689 1.00 85.31 85 ARG A O 1
ATOM 682 N N . GLY A 1 86 ? 9.559 -11.845 -31.746 1.00 88.62 86 GLY A N 1
ATOM 683 C CA . GLY A 1 86 ? 9.419 -13.198 -32.299 1.00 88.62 86 GLY A CA 1
ATOM 684 C C . GLY A 1 86 ? 10.027 -14.284 -31.410 1.00 88.62 86 GLY A C 1
ATOM 685 O O . GLY A 1 86 ? 10.531 -13.988 -30.332 1.00 88.62 86 GLY A O 1
ATOM 686 N N . GLN A 1 87 ? 9.976 -15.536 -31.875 1.00 90.31 87 GLN A N 1
ATOM 687 C CA . GLN A 1 87 ? 10.464 -16.712 -31.139 1.00 90.31 87 GLN A CA 1
ATOM 688 C C . GLN A 1 87 ? 11.957 -16.621 -30.783 1.00 90.31 87 GLN A C 1
ATOM 690 O O . GLN A 1 87 ? 12.361 -17.093 -29.730 1.00 90.31 87 GLN A O 1
ATOM 695 N N . ASN A 1 88 ? 12.743 -15.925 -31.606 1.00 89.06 88 ASN A N 1
ATOM 696 C CA . ASN A 1 88 ? 14.184 -15.758 -31.407 1.00 89.06 88 ASN A CA 1
ATOM 697 C C . ASN A 1 88 ? 14.521 -14.433 -30.702 1.00 89.06 88 ASN A C 1
ATOM 699 O O . ASN A 1 88 ? 15.631 -13.919 -30.840 1.00 89.06 88 ASN A O 1
ATOM 703 N N . SER A 1 89 ? 13.564 -13.795 -30.013 1.00 90.00 89 SER A N 1
ATOM 704 C CA . SER A 1 89 ? 13.828 -12.515 -29.352 1.00 90.00 89 SER A CA 1
ATOM 705 C C . SER A 1 89 ? 14.923 -12.660 -28.293 1.00 90.00 89 SER A C 1
ATOM 707 O O . SER A 1 89 ? 14.800 -13.491 -27.400 1.00 90.00 89 SER A O 1
ATOM 709 N N . GLY A 1 90 ? 15.957 -11.824 -28.368 1.00 87.19 90 GLY A N 1
ATOM 710 C CA . GLY A 1 90 ? 17.144 -11.902 -27.513 1.00 87.19 90 GLY A CA 1
ATOM 711 C C . GLY A 1 90 ? 18.316 -12.667 -28.134 1.00 87.19 90 GLY A C 1
ATOM 712 O O . GLY A 1 90 ? 19.441 -12.502 -27.673 1.00 87.19 90 GLY A O 1
ATOM 713 N N . GLU A 1 91 ? 18.100 -13.423 -29.213 1.00 91.31 91 GLU A N 1
ATOM 714 C CA . GLU A 1 91 ? 19.173 -14.127 -29.921 1.00 91.31 91 GLU A CA 1
ATOM 715 C C . GLU A 1 91 ? 19.842 -13.243 -30.986 1.00 91.31 91 GLU A C 1
ATOM 717 O O . GLU A 1 91 ? 19.238 -12.306 -31.523 1.00 91.31 91 GLU A O 1
ATOM 722 N N . THR A 1 92 ? 21.101 -13.556 -31.314 1.00 91.56 92 THR A N 1
ATOM 723 C CA . THR A 1 92 ? 21.853 -12.875 -32.381 1.00 91.56 92 THR A CA 1
ATOM 724 C C . THR A 1 92 ? 21.591 -13.516 -33.744 1.00 91.56 92 THR A C 1
ATOM 726 O O . THR A 1 92 ? 21.392 -14.721 -33.862 1.00 91.56 92 THR A O 1
ATOM 729 N N . CYS A 1 93 ? 21.601 -12.714 -34.808 1.00 91.69 93 CYS A N 1
ATOM 730 C CA . CYS A 1 93 ? 21.262 -13.166 -36.159 1.00 91.69 93 CYS A CA 1
ATOM 731 C C . CYS A 1 93 ? 22.197 -14.252 -36.719 1.00 91.69 93 CYS A C 1
ATOM 733 O O . CYS A 1 93 ? 21.765 -15.040 -37.562 1.00 91.69 93 CYS A O 1
ATOM 735 N N . GLY A 1 94 ? 23.481 -14.248 -36.349 1.00 89.38 94 GLY A N 1
ATOM 736 C CA . GLY A 1 94 ? 24.464 -15.262 -36.765 1.00 89.38 94 GLY A CA 1
ATOM 737 C C . GLY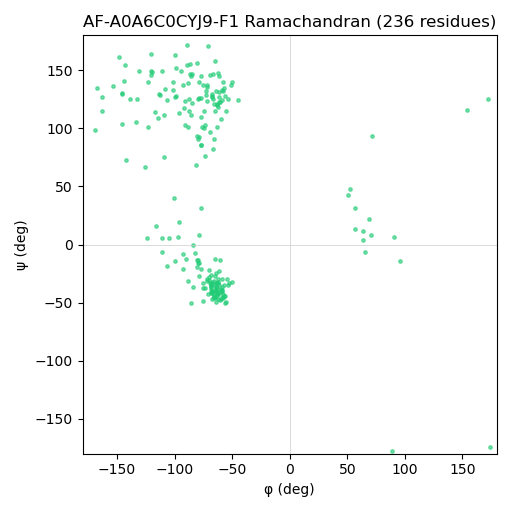 A 1 94 ? 24.794 -15.317 -38.267 1.00 89.38 94 GLY A C 1
ATOM 738 O O . GLY A 1 94 ? 25.704 -16.032 -38.674 1.00 89.38 94 GLY A O 1
ATOM 739 N N . SER A 1 95 ? 24.098 -14.554 -39.116 1.00 91.12 95 SER A N 1
ATOM 740 C CA . SER A 1 95 ? 24.344 -14.523 -40.562 1.00 91.12 95 SER A CA 1
ATOM 741 C C . SER A 1 95 ? 25.707 -13.917 -40.888 1.00 91.12 95 SER A C 1
ATOM 743 O O . SER A 1 95 ? 26.152 -12.982 -40.218 1.00 91.12 95 SER A O 1
ATOM 745 N N . LYS A 1 96 ? 26.339 -14.414 -41.959 1.00 89.94 96 LYS A N 1
ATOM 746 C CA . LYS A 1 96 ? 27.620 -13.898 -42.458 1.00 89.94 96 LYS A CA 1
ATOM 747 C C . LYS A 1 96 ? 27.496 -12.405 -42.787 1.00 89.94 96 LYS A C 1
ATOM 749 O O . LYS A 1 96 ? 26.530 -11.981 -43.429 1.00 89.94 96 LYS A O 1
ATOM 754 N N . THR A 1 97 ? 28.450 -11.613 -42.312 1.00 87.69 97 THR A N 1
ATOM 755 C CA . THR A 1 97 ? 28.542 -10.183 -42.618 1.00 87.69 97 THR A CA 1
ATOM 756 C C . THR A 1 97 ? 29.188 -9.968 -43.980 1.00 87.69 97 THR A C 1
ATOM 758 O O . THR A 1 97 ? 29.907 -10.827 -44.497 1.00 87.69 97 THR A O 1
ATOM 761 N N . VAL A 1 98 ? 28.901 -8.819 -44.590 1.00 83.06 98 VAL A N 1
ATOM 762 C CA . VAL A 1 98 ? 29.656 -8.369 -45.763 1.00 83.06 98 VAL A CA 1
ATOM 763 C C . VAL A 1 98 ? 30.993 -7.824 -45.262 1.00 83.06 98 VAL A C 1
ATOM 765 O O . VAL A 1 98 ? 31.052 -7.248 -44.174 1.00 83.06 98 VAL A O 1
ATOM 768 N N . ILE A 1 99 ? 32.062 -8.015 -46.037 1.00 81.12 99 ILE A N 1
ATOM 769 C CA . ILE A 1 99 ? 33.417 -7.549 -45.712 1.00 81.12 99 ILE A CA 1
ATOM 770 C C . ILE A 1 99 ? 33.357 -6.095 -45.202 1.00 81.12 99 ILE A C 1
ATOM 772 O O . ILE A 1 99 ? 32.829 -5.223 -45.887 1.00 81.12 99 ILE A O 1
ATOM 776 N N . ASN A 1 100 ? 33.889 -5.863 -43.995 1.00 79.31 100 ASN A N 1
ATOM 777 C CA . ASN A 1 100 ? 33.913 -4.583 -43.265 1.00 79.31 100 ASN A CA 1
ATOM 778 C C . ASN A 1 100 ? 32.564 -4.049 -42.733 1.00 79.31 100 ASN A C 1
ATOM 780 O O . ASN A 1 100 ? 32.462 -2.857 -42.462 1.00 79.31 100 ASN A O 1
ATOM 784 N N . THR A 1 101 ? 31.544 -4.890 -42.540 1.00 83.31 101 THR A N 1
ATOM 785 C CA . THR A 1 101 ? 30.265 -4.470 -41.927 1.00 83.31 101 THR A CA 1
ATOM 786 C C . THR A 1 101 ? 29.957 -5.259 -40.655 1.00 83.31 101 THR A C 1
ATOM 788 O O . THR A 1 101 ? 30.277 -6.441 -40.553 1.00 83.31 101 THR A O 1
ATOM 791 N N . VAL A 1 102 ? 29.324 -4.615 -39.670 1.00 87.81 102 VAL A N 1
ATOM 792 C CA . VAL A 1 102 ? 28.921 -5.259 -38.396 1.00 87.81 102 VAL A CA 1
ATOM 793 C C . VAL A 1 102 ? 27.612 -6.054 -38.546 1.00 87.81 102 VAL A C 1
ATOM 795 O O . VAL A 1 102 ? 27.302 -6.960 -37.765 1.00 87.81 102 VAL A O 1
ATOM 798 N N . TYR A 1 103 ? 26.839 -5.745 -39.588 1.00 91.06 103 TYR A N 1
ATOM 799 C CA . TYR A 1 103 ? 25.521 -6.313 -39.847 1.00 91.06 103 TYR A CA 1
ATOM 800 C C . TYR A 1 103 ? 25.471 -7.052 -41.190 1.00 91.06 103 TYR A C 1
ATOM 802 O O . TYR A 1 103 ? 26.147 -6.686 -42.145 1.00 91.06 103 TYR A O 1
ATOM 810 N N . CYS A 1 104 ? 24.649 -8.101 -41.292 1.00 91.81 104 CYS A N 1
ATOM 811 C CA . CYS A 1 104 ? 24.404 -8.775 -42.569 1.00 91.81 104 CYS A CA 1
ATOM 812 C C . CYS A 1 104 ? 23.557 -7.895 -43.503 1.00 91.81 104 CYS A C 1
ATOM 814 O O . CYS A 1 104 ? 22.960 -6.903 -43.080 1.00 91.81 104 CYS A O 1
ATOM 816 N N . SER A 1 105 ? 23.420 -8.294 -44.769 1.00 90.62 105 SER A N 1
ATOM 817 C CA . SER A 1 105 ? 22.599 -7.580 -45.762 1.00 90.62 105 SER A CA 1
ATOM 818 C C . SER A 1 105 ? 21.159 -7.315 -45.296 1.00 90.62 105 SER A C 1
ATOM 820 O O . SER A 1 105 ? 20.609 -6.256 -45.591 1.00 90.62 105 SER A O 1
ATOM 822 N N . ARG A 1 106 ? 20.572 -8.222 -44.501 1.00 90.62 106 ARG A N 1
ATOM 823 C CA . ARG A 1 106 ? 19.224 -8.067 -43.922 1.00 90.62 106 ARG A CA 1
ATOM 824 C C . ARG A 1 106 ? 19.156 -7.019 -42.807 1.00 90.62 106 ARG A C 1
ATOM 826 O O . ARG A 1 106 ? 18.121 -6.383 -42.630 1.00 90.62 106 ARG A O 1
ATOM 833 N N . HIS A 1 107 ? 20.248 -6.817 -42.071 1.00 89.75 107 HIS A N 1
ATOM 834 C CA . HIS A 1 107 ? 20.308 -5.925 -40.909 1.00 89.75 107 HIS A CA 1
ATOM 835 C C . HIS A 1 107 ? 21.154 -4.666 -41.135 1.00 89.75 107 HIS A C 1
ATOM 837 O O . HIS A 1 107 ? 21.276 -3.849 -40.228 1.00 89.75 107 HIS A O 1
ATOM 843 N N . LYS A 1 108 ? 21.654 -4.441 -42.356 1.00 88.75 108 LYS A N 1
ATOM 844 C CA . LYS A 1 108 ? 22.431 -3.250 -42.739 1.00 88.75 108 LYS A CA 1
ATOM 845 C C . LYS A 1 108 ? 21.711 -1.927 -42.428 1.00 88.75 108 LYS A C 1
ATOM 847 O O . LYS A 1 108 ? 22.343 -0.945 -42.078 1.00 88.75 108 LYS A O 1
ATOM 852 N N . LYS A 1 109 ? 20.371 -1.912 -42.450 1.00 88.88 109 LYS A N 1
ATOM 853 C CA . LYS A 1 109 ? 19.537 -0.740 -42.097 1.00 88.88 109 LYS A CA 1
ATOM 854 C C . LYS A 1 109 ? 19.649 -0.301 -40.621 1.00 88.88 109 LYS A C 1
ATOM 856 O O . LYS A 1 109 ? 19.128 0.759 -40.270 1.00 88.88 109 LYS A O 1
ATOM 861 N N . GLN A 1 110 ? 20.246 -1.125 -39.759 1.00 83.38 110 GLN A N 1
ATOM 862 C CA . GLN A 1 110 ? 20.473 -0.822 -38.340 1.00 83.38 110 GLN A CA 1
ATOM 863 C C . GLN A 1 110 ? 21.852 -0.197 -38.083 1.00 83.38 110 GLN A C 1
ATOM 865 O O . GLN A 1 110 ? 22.109 0.276 -36.980 1.00 83.38 110 GLN A O 1
ATOM 870 N N . GLU A 1 111 ? 22.726 -0.150 -39.091 1.00 79.38 111 GLU A N 1
ATOM 871 C CA . GLU A 1 111 ? 24.006 0.549 -39.013 1.00 79.38 111 GLU A CA 1
ATOM 872 C C . GLU A 1 111 ? 23.745 2.060 -38.863 1.00 79.38 111 GLU A C 1
ATOM 874 O O . GLU A 1 111 ? 23.129 2.681 -39.728 1.00 79.38 111 GLU A O 1
ATOM 879 N N . GLY A 1 112 ? 24.123 2.629 -37.712 1.00 75.44 112 GLY A N 1
ATOM 880 C CA . GLY A 1 112 ? 23.881 4.037 -37.367 1.00 75.44 112 GLY A CA 1
ATOM 881 C C . GLY A 1 112 ? 22.571 4.332 -36.625 1.00 75.44 112 GLY A C 1
ATOM 882 O O . GLY A 1 112 ? 22.256 5.499 -36.404 1.00 75.44 112 GLY A O 1
ATOM 883 N N . LYS A 1 113 ? 21.797 3.314 -36.221 1.00 75.94 113 LYS A N 1
ATOM 884 C CA . LYS A 1 113 ? 20.624 3.505 -35.351 1.00 75.94 113 LYS A CA 1
ATOM 885 C C . LYS A 1 113 ? 20.924 3.013 -33.948 1.00 75.94 113 LYS A C 1
ATOM 887 O O . LYS A 1 113 ? 21.271 1.850 -33.762 1.00 75.94 113 LYS A O 1
ATOM 892 N N . GLU A 1 114 ? 20.741 3.884 -32.963 1.00 66.56 114 GLU A N 1
ATOM 893 C CA . GLU A 1 114 ? 20.876 3.485 -31.569 1.00 66.56 114 GLU A CA 1
ATOM 894 C C . GLU A 1 114 ? 19.795 2.453 -31.205 1.00 66.56 114 GLU A C 1
ATOM 896 O O . GLU A 1 114 ? 18.614 2.625 -3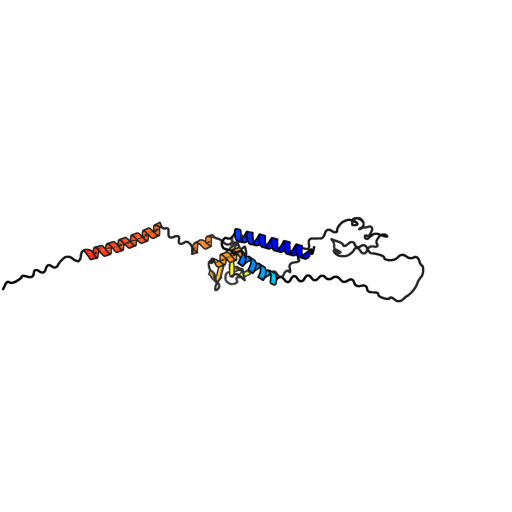1.551 1.00 66.56 114 GLU A O 1
ATOM 901 N N . PRO A 1 115 ? 20.175 1.345 -30.545 1.00 66.75 115 PRO A N 1
ATOM 902 C CA . PRO A 1 115 ? 19.231 0.318 -30.149 1.00 66.75 115 PRO A CA 1
ATOM 903 C C . PRO A 1 115 ? 18.229 0.911 -29.158 1.00 66.75 115 PRO A C 1
ATOM 905 O O . PRO A 1 115 ? 18.590 1.364 -28.075 1.00 66.75 115 PRO A O 1
ATOM 908 N N . LYS A 1 116 ? 16.942 0.884 -29.522 1.00 66.81 116 LYS A N 1
ATOM 909 C CA . LYS A 1 116 ? 15.854 1.269 -28.618 1.00 66.81 116 LYS A CA 1
ATOM 910 C C . LYS A 1 116 ? 15.840 0.298 -27.440 1.00 66.81 116 LYS A C 1
ATOM 912 O O . LYS A 1 116 ? 15.351 -0.827 -27.569 1.00 66.81 116 LYS A O 1
ATOM 917 N N . THR A 1 117 ? 16.378 0.728 -26.305 1.00 64.31 117 THR A N 1
ATOM 918 C CA . THR A 1 117 ? 16.299 -0.019 -25.055 1.00 64.31 117 THR A CA 1
ATOM 919 C C . THR A 1 117 ? 14.829 -0.126 -24.660 1.00 64.31 117 THR A C 1
ATOM 921 O O . THR A 1 117 ? 14.103 0.863 -24.540 1.00 64.31 117 THR A O 1
ATOM 924 N N . LYS A 1 118 ? 14.335 -1.359 -24.525 1.00 65.50 118 LYS A N 1
ATOM 925 C CA . LYS A 1 118 ? 13.025 -1.577 -23.914 1.00 65.50 118 LYS A CA 1
ATOM 926 C C . LYS A 1 118 ? 13.159 -1.189 -22.445 1.00 65.50 118 LYS A C 1
ATOM 928 O O . LYS A 1 118 ? 14.077 -1.662 -21.782 1.00 65.50 118 LYS A O 1
ATOM 933 N N . LYS A 1 119 ? 12.253 -0.344 -21.946 1.00 66.94 119 LYS A N 1
ATOM 934 C CA . LYS A 1 119 ? 12.127 -0.084 -20.508 1.00 66.94 119 LYS A CA 1
ATOM 935 C C . LYS A 1 119 ? 11.927 -1.432 -19.816 1.00 66.94 119 LYS A C 1
ATOM 937 O O . LYS A 1 119 ? 10.944 -2.120 -20.084 1.00 66.94 119 LYS A O 1
ATOM 942 N N . ILE A 1 120 ? 12.897 -1.821 -18.999 1.00 63.72 120 ILE A N 1
ATOM 943 C CA . ILE A 1 120 ? 12.841 -3.038 -18.199 1.00 63.72 120 ILE A CA 1
ATOM 944 C C . ILE A 1 120 ? 11.853 -2.729 -17.075 1.00 63.72 120 ILE A C 1
ATOM 946 O O . ILE A 1 120 ? 12.160 -1.956 -16.174 1.00 63.72 120 ILE A O 1
ATOM 950 N N . ILE A 1 121 ? 10.630 -3.244 -17.183 1.00 66.44 121 ILE A N 1
ATOM 951 C CA . ILE A 1 121 ? 9.683 -3.227 -16.069 1.00 66.44 121 ILE A CA 1
ATOM 952 C C . ILE A 1 121 ? 10.108 -4.389 -15.162 1.00 66.44 121 ILE A C 1
ATOM 954 O O . ILE A 1 121 ? 10.232 -5.504 -15.679 1.00 66.44 121 ILE A O 1
ATOM 958 N N . PRO A 1 122 ? 10.374 -4.162 -13.864 1.00 68.31 122 PRO A N 1
ATOM 959 C CA . PRO A 1 122 ? 10.728 -5.233 -12.943 1.00 68.31 122 PRO A CA 1
ATOM 960 C C . PRO A 1 122 ? 9.670 -6.339 -12.987 1.00 68.31 122 PRO A C 1
ATOM 962 O O . PRO A 1 122 ? 8.475 -6.081 -12.828 1.00 68.31 122 PRO A O 1
ATOM 965 N N . THR A 1 123 ? 10.099 -7.573 -13.234 1.00 59.44 123 THR A N 1
ATOM 966 C CA . THR A 1 123 ? 9.257 -8.762 -13.101 1.00 59.44 123 THR A CA 1
ATOM 967 C C . THR A 1 123 ? 8.984 -8.980 -11.619 1.00 59.44 123 THR A C 1
ATOM 969 O O . THR A 1 123 ? 9.825 -9.517 -10.909 1.00 59.44 123 THR A O 1
ATOM 972 N N . VAL A 1 124 ? 7.831 -8.500 -11.149 1.00 60.22 124 VAL A N 1
ATOM 973 C CA . VAL A 1 124 ? 7.358 -8.707 -9.776 1.00 60.22 124 VAL A CA 1
ATOM 974 C C . VAL A 1 124 ? 7.071 -10.197 -9.581 1.00 60.22 124 VAL A C 1
ATOM 976 O O . VAL A 1 124 ? 6.251 -10.771 -10.305 1.00 60.22 124 VAL A O 1
ATOM 979 N N . ASP A 1 125 ? 7.756 -10.820 -8.622 1.00 59.69 125 ASP A N 1
ATOM 980 C CA . ASP A 1 125 ? 7.519 -12.206 -8.224 1.00 59.69 125 ASP A CA 1
ATOM 981 C C . ASP A 1 125 ? 6.054 -12.408 -7.813 1.00 59.69 125 ASP A C 1
ATOM 983 O O . ASP A 1 125 ? 5.488 -11.677 -6.999 1.00 59.69 125 ASP A O 1
ATOM 987 N N . LYS A 1 126 ? 5.408 -13.418 -8.403 1.00 60.69 126 LYS A N 1
ATOM 988 C CA . LYS A 1 126 ? 3.961 -13.680 -8.292 1.00 60.69 126 LYS A CA 1
ATOM 989 C C . LYS A 1 126 ? 3.536 -14.327 -6.965 1.00 60.69 126 LYS A C 1
ATOM 991 O O . LYS A 1 126 ? 2.551 -15.059 -6.934 1.00 60.69 126 LYS A O 1
ATOM 996 N N . THR A 1 127 ? 4.216 -14.053 -5.858 1.00 57.97 127 THR A N 1
ATOM 997 C CA . THR A 1 127 ? 3.791 -14.504 -4.519 1.00 57.97 127 THR A CA 1
ATOM 998 C C . THR A 1 127 ? 3.092 -13.391 -3.745 1.00 57.97 127 THR A C 1
ATOM 1000 O O . THR A 1 127 ? 3.300 -13.225 -2.545 1.00 57.97 127 THR A O 1
ATOM 1003 N N . VAL A 1 128 ? 2.259 -12.601 -4.425 1.00 61.62 128 VAL A N 1
ATOM 1004 C CA . VAL A 1 128 ? 1.434 -11.592 -3.759 1.00 61.62 128 VAL A CA 1
ATOM 1005 C C . VAL A 1 128 ? 0.284 -12.326 -3.077 1.00 61.62 128 VAL A C 1
ATOM 1007 O O . VAL A 1 128 ? -0.666 -12.765 -3.727 1.00 61.62 128 VAL A O 1
ATOM 1010 N N . LYS A 1 129 ? 0.395 -12.520 -1.760 1.00 69.19 129 LYS A N 1
ATOM 1011 C CA . LYS A 1 129 ? -0.714 -13.028 -0.948 1.00 69.19 129 LYS A CA 1
ATOM 1012 C C . LYS A 1 129 ? -1.915 -12.082 -1.109 1.00 69.19 129 LYS A C 1
ATOM 1014 O O . LYS A 1 129 ? -1.719 -10.866 -1.163 1.00 69.19 129 LYS A O 1
ATOM 1019 N N . PRO A 1 130 ? -3.150 -12.604 -1.209 1.00 72.62 130 PRO A N 1
ATOM 1020 C CA . PRO A 1 130 ? -4.329 -11.758 -1.312 1.00 72.62 130 PRO A CA 1
ATOM 1021 C C . PRO A 1 130 ? -4.455 -10.902 -0.049 1.00 72.62 130 PRO A C 1
ATOM 1023 O O . PRO A 1 130 ? -4.609 -11.425 1.049 1.00 72.62 130 PRO A O 1
ATOM 1026 N N . VAL A 1 131 ? -4.399 -9.582 -0.234 1.00 82.50 131 VAL A N 1
ATOM 1027 C CA . VAL A 1 131 ? -4.449 -8.572 0.839 1.00 82.50 131 VAL A CA 1
ATOM 1028 C C . VAL A 1 131 ? -5.748 -8.681 1.651 1.00 82.50 131 VAL A C 1
ATOM 1030 O O . VAL A 1 131 ? -5.754 -8.536 2.867 1.00 82.50 131 VAL A O 1
ATOM 1033 N N . LEU A 1 132 ? -6.863 -9.006 0.991 1.00 90.94 132 LEU A N 1
ATOM 1034 C CA . LEU A 1 132 ? -8.164 -9.187 1.632 1.00 90.94 132 LEU A CA 1
ATOM 1035 C C . LEU A 1 132 ? -8.596 -10.646 1.550 1.00 90.94 132 LEU A C 1
ATOM 1037 O O . LEU A 1 132 ? -8.640 -11.229 0.465 1.00 90.94 132 LEU A O 1
ATOM 1041 N N . THR A 1 133 ? -8.971 -11.214 2.691 1.00 91.38 133 THR A N 1
ATOM 1042 C CA . THR A 1 133 ? -9.477 -12.590 2.792 1.00 91.38 133 THR A CA 1
ATOM 1043 C C . THR A 1 133 ? -10.888 -12.587 3.370 1.00 91.38 133 THR A C 1
ATOM 1045 O O . THR A 1 133 ? -11.343 -11.582 3.908 1.00 91.38 133 THR A O 1
ATOM 1048 N N . LYS A 1 134 ? -11.631 -13.689 3.240 1.00 92.75 134 LYS A N 1
ATOM 1049 C CA . LYS A 1 134 ? -12.965 -13.820 3.844 1.00 92.75 134 LYS A CA 1
ATOM 1050 C C . LYS A 1 134 ? -12.830 -14.359 5.269 1.00 92.75 134 LYS A C 1
ATOM 1052 O O . LYS A 1 134 ? -12.241 -15.422 5.467 1.00 92.75 134 LYS A O 1
ATOM 1057 N N . HIS A 1 135 ? -13.381 -13.653 6.255 1.00 91.50 135 HIS A N 1
ATOM 1058 C CA . HIS A 1 135 ? -13.387 -14.118 7.641 1.00 91.50 135 HIS A CA 1
ATOM 1059 C C . HIS A 1 135 ? -14.392 -15.266 7.797 1.00 91.50 135 HIS A C 1
ATOM 1061 O O . HIS A 1 135 ? -15.556 -15.120 7.424 1.00 91.50 135 HIS A O 1
ATOM 1067 N N . LYS A 1 136 ? -13.976 -16.401 8.377 1.00 90.75 136 LYS A N 1
ATOM 1068 C CA . LYS A 1 136 ? -14.815 -17.616 8.465 1.00 90.75 136 LYS A CA 1
ATOM 1069 C C . LYS A 1 136 ? -16.099 -17.414 9.282 1.00 90.75 136 LYS A C 1
ATOM 1071 O O . LYS A 1 136 ? -17.135 -17.950 8.923 1.00 90.75 136 LYS A O 1
ATOM 1076 N N . ILE A 1 137 ? -16.017 -16.641 10.367 1.00 89.81 137 ILE A N 1
ATOM 1077 C CA . ILE A 1 137 ? -17.126 -16.447 11.320 1.00 89.81 137 ILE A CA 1
ATOM 1078 C C . ILE A 1 137 ? -18.079 -15.328 10.873 1.00 89.81 137 ILE A C 1
ATOM 1080 O O . ILE A 1 137 ? -19.282 -15.528 10.785 1.00 89.81 137 ILE A O 1
ATOM 1084 N N . ILE A 1 138 ? -17.534 -14.155 10.539 1.00 88.31 138 ILE A N 1
ATOM 1085 C CA . ILE A 1 138 ? -18.307 -12.952 10.191 1.00 88.31 138 ILE A CA 1
ATOM 1086 C C . ILE A 1 138 ? -18.812 -13.013 8.737 1.00 88.31 138 ILE A C 1
ATOM 1088 O O . ILE A 1 138 ? -19.700 -12.262 8.349 1.00 88.31 138 ILE A O 1
ATOM 1092 N N . ASN A 1 139 ? -18.246 -13.902 7.908 1.00 89.75 139 ASN A N 1
ATOM 1093 C CA . ASN A 1 139 ? -18.535 -14.032 6.475 1.00 89.75 139 ASN A CA 1
ATOM 1094 C C . ASN A 1 139 ? -18.320 -12.755 5.643 1.00 89.75 139 ASN A C 1
ATOM 1096 O O . ASN A 1 139 ? -18.700 -12.720 4.472 1.00 89.75 139 ASN A O 1
ATOM 1100 N N . LYS A 1 140 ? -17.653 -11.742 6.204 1.00 91.81 140 LYS A N 1
ATOM 1101 C CA . LYS A 1 140 ? -17.254 -10.509 5.518 1.00 91.81 140 LYS A CA 1
ATOM 1102 C C . LYS A 1 140 ? -15.784 -10.553 5.101 1.00 91.81 140 LYS A C 1
ATOM 1104 O O . LYS A 1 140 ? -15.009 -11.393 5.570 1.00 91.81 140 LYS A O 1
ATOM 1109 N N . LEU A 1 141 ? -15.417 -9.664 4.183 1.00 93.44 141 LEU A N 1
ATOM 1110 C CA . LEU A 1 141 ? -14.024 -9.460 3.800 1.00 93.44 141 LEU A CA 1
ATOM 1111 C C . LEU A 1 141 ? -13.298 -8.745 4.935 1.00 93.44 141 LEU A C 1
ATOM 1113 O O . LEU A 1 141 ? -13.831 -7.807 5.518 1.00 93.44 141 LEU A O 1
ATOM 1117 N N . TRP A 1 142 ? -12.089 -9.187 5.248 1.00 94.38 142 TRP A N 1
ATOM 1118 C CA . TRP A 1 142 ? -11.263 -8.561 6.268 1.00 94.38 142 TRP A CA 1
ATOM 1119 C C . TRP A 1 142 ? -9.791 -8.570 5.860 1.00 94.38 142 TRP A C 1
ATOM 1121 O O . TRP A 1 142 ? -9.345 -9.405 5.060 1.00 94.38 142 TRP A O 1
ATOM 1131 N N . HIS A 1 143 ? -9.050 -7.614 6.403 1.00 92.69 143 HIS A N 1
ATOM 1132 C CA . HIS A 1 143 ? -7.608 -7.531 6.252 1.00 92.69 143 HIS A CA 1
ATOM 1133 C C . HIS A 1 143 ? -6.930 -8.291 7.394 1.00 92.69 143 HIS A C 1
ATOM 1135 O O . HIS A 1 143 ? -7.182 -7.997 8.561 1.00 92.69 143 HIS A O 1
ATOM 1141 N N . GLN A 1 144 ? -6.083 -9.270 7.066 1.00 89.69 144 GLN A N 1
ATOM 1142 C CA . GLN A 1 144 ? -5.501 -10.171 8.070 1.00 89.69 144 GLN A CA 1
ATOM 1143 C C . GLN A 1 144 ? -4.529 -9.461 9.017 1.00 89.69 144 GLN A C 1
ATOM 1145 O O . GLN A 1 144 ? -4.444 -9.840 10.178 1.00 89.69 144 GLN A O 1
ATOM 1150 N N . GLU A 1 145 ? -3.811 -8.441 8.537 1.00 89.56 145 GLU A N 1
ATOM 1151 C CA . GLU A 1 145 ? -2.793 -7.757 9.345 1.00 89.56 145 GLU A CA 1
ATOM 1152 C C . GLU A 1 145 ? -3.393 -6.675 10.246 1.00 89.56 145 GLU A C 1
ATOM 1154 O O . GLU A 1 145 ? -2.955 -6.494 11.374 1.00 89.56 145 GLU A O 1
ATOM 1159 N N . THR A 1 146 ? -4.413 -5.959 9.766 1.00 91.25 146 THR A N 1
ATOM 1160 C CA . THR A 1 146 ? -5.001 -4.824 10.504 1.00 91.25 146 THR A CA 1
ATOM 1161 C C . THR A 1 146 ? -6.285 -5.196 11.238 1.00 91.25 146 THR A C 1
ATOM 1163 O O . THR A 1 146 ? -6.765 -4.434 12.074 1.00 91.25 146 THR A O 1
ATOM 1166 N N . GLY A 1 147 ? -6.882 -6.347 10.919 1.00 92.12 147 GLY A N 1
ATOM 1167 C CA . GLY A 1 147 ? -8.161 -6.770 11.480 1.00 92.12 147 GLY A CA 1
ATOM 1168 C C . GLY A 1 147 ? -9.360 -5.953 10.989 1.00 92.12 147 GLY A C 1
ATOM 1169 O O . GLY A 1 147 ? -10.458 -6.123 11.514 1.00 92.12 147 GLY A O 1
ATOM 1170 N N . LEU A 1 148 ? -9.184 -5.065 10.004 1.00 94.19 148 LEU A N 1
ATOM 1171 C CA . LEU A 1 148 ? -10.260 -4.223 9.478 1.00 94.19 148 LEU A CA 1
ATOM 1172 C C . LEU A 1 148 ? -11.246 -5.045 8.647 1.00 94.19 148 LEU A C 1
ATOM 1174 O O . LEU A 1 148 ? -10.842 -5.853 7.808 1.00 94.19 148 LEU A O 1
ATOM 1178 N N . VAL A 1 149 ? -12.537 -4.812 8.862 1.00 94.25 149 VAL A N 1
ATOM 1179 C CA . VAL A 1 149 ? -13.645 -5.473 8.168 1.00 94.25 149 VAL A CA 1
ATOM 1180 C C . VAL A 1 149 ? -14.196 -4.549 7.098 1.00 94.25 149 VAL A C 1
ATOM 1182 O O . VAL A 1 149 ? -14.484 -3.380 7.352 1.00 94.25 149 VAL A O 1
ATOM 1185 N N . PHE A 1 150 ? -14.388 -5.106 5.910 1.00 94.06 150 PHE A N 1
ATOM 1186 C CA . PHE A 1 150 ? -14.909 -4.421 4.743 1.00 94.06 150 PHE A CA 1
ATOM 1187 C C . PHE A 1 150 ? -16.321 -4.896 4.456 1.00 94.06 150 PHE A C 1
ATOM 1189 O O . PHE A 1 150 ? -16.594 -6.103 4.409 1.00 94.06 150 PHE A O 1
ATOM 1196 N N . ASP A 1 151 ? -17.195 -3.936 4.196 1.00 90.81 151 ASP A N 1
ATOM 1197 C CA . ASP A 1 151 ? -18.455 -4.196 3.531 1.00 90.81 151 ASP A CA 1
ATOM 1198 C C . ASP A 1 151 ? -18.323 -3.960 2.034 1.00 90.81 151 ASP A C 1
ATOM 1200 O O . ASP A 1 151 ? -17.513 -3.148 1.581 1.00 90.81 151 ASP A O 1
ATOM 1204 N N . THR A 1 152 ? -19.101 -4.719 1.269 1.00 88.19 152 THR A N 1
ATOM 1205 C CA . THR A 1 152 ? -19.125 -4.616 -0.194 1.00 88.19 152 THR A CA 1
ATOM 1206 C C . THR A 1 152 ? -20.452 -3.997 -0.590 1.00 88.19 152 THR A C 1
ATOM 1208 O O . THR A 1 152 ? -21.385 -4.684 -1.002 1.00 88.19 152 THR A O 1
ATOM 1211 N N . ILE A 1 153 ? -20.566 -2.690 -0.378 1.00 81.25 153 ILE A N 1
ATOM 1212 C CA . ILE A 1 153 ? -21.771 -1.941 -0.729 1.00 81.25 153 ILE A CA 1
ATOM 1213 C C . ILE A 1 153 ? -21.562 -1.416 -2.148 1.00 81.25 153 ILE A C 1
ATOM 1215 O O . ILE A 1 153 ? -20.653 -0.626 -2.381 1.00 81.25 153 ILE A O 1
ATOM 1219 N N . LYS A 1 154 ? -22.403 -1.851 -3.098 1.00 78.31 154 LYS A N 1
ATOM 1220 C CA . LYS A 1 154 ? -22.361 -1.406 -4.509 1.00 78.31 154 LYS A CA 1
ATOM 1221 C C . LYS A 1 154 ? -20.965 -1.544 -5.148 1.00 78.31 154 LYS A C 1
ATOM 1223 O O . LYS A 1 154 ? -20.458 -0.597 -5.736 1.00 78.31 154 LYS A O 1
ATOM 1228 N N . ASP A 1 155 ? -20.335 -2.707 -4.977 1.00 82.00 155 ASP A N 1
ATOM 1229 C CA . ASP A 1 155 ? -18.983 -3.035 -5.472 1.00 82.00 155 ASP A CA 1
ATOM 1230 C C . ASP A 1 155 ? -17.830 -2.194 -4.891 1.00 82.00 155 ASP A C 1
ATOM 1232 O O . ASP A 1 155 ? -16.662 -2.406 -5.235 1.00 82.00 155 ASP A O 1
ATOM 1236 N N . GLU A 1 156 ? -18.110 -1.294 -3.946 1.00 86.38 156 GLU A N 1
ATOM 1237 C CA . GLU A 1 156 ? -17.084 -0.559 -3.220 1.00 86.38 156 GLU A CA 1
ATOM 1238 C C . GLU A 1 156 ? -16.710 -1.271 -1.920 1.00 86.38 156 GLU A C 1
ATOM 1240 O O . GLU A 1 156 ? -17.565 -1.746 -1.173 1.00 86.38 156 GLU A O 1
ATOM 1245 N N . LYS A 1 157 ? -15.405 -1.331 -1.641 1.00 89.88 157 LYS A N 1
ATOM 1246 C CA . LYS A 1 157 ? -14.863 -1.891 -0.400 1.00 89.88 157 LYS A CA 1
ATOM 1247 C C . LYS A 1 157 ? -14.729 -0.769 0.616 1.00 89.88 157 LYS A C 1
ATOM 1249 O O . LYS A 1 157 ? -13.796 0.030 0.514 1.00 89.88 157 LYS A O 1
ATOM 1254 N N . ILE A 1 158 ? -15.656 -0.720 1.564 1.00 91.19 158 ILE A N 1
ATOM 1255 C CA . ILE A 1 158 ? -15.717 0.317 2.596 1.00 91.19 158 ILE A CA 1
ATOM 1256 C C . ILE A 1 158 ? -15.444 -0.330 3.950 1.00 91.19 158 ILE A C 1
ATOM 1258 O O . ILE A 1 158 ? -16.052 -1.346 4.284 1.00 91.19 158 ILE A O 1
ATOM 1262 N N . VAL A 1 159 ? -14.521 0.235 4.723 1.00 93.31 159 VAL A N 1
ATOM 1263 C CA . VAL A 1 159 ? -14.229 -0.239 6.077 1.00 93.31 159 VAL A CA 1
ATOM 1264 C C . VAL A 1 159 ? -15.382 0.136 7.005 1.00 93.31 159 VAL A C 1
ATOM 1266 O O . VAL A 1 159 ? -15.729 1.311 7.116 1.00 93.31 159 VAL A O 1
ATOM 1269 N N . ILE A 1 160 ? -15.957 -0.867 7.669 1.00 91.00 160 ILE A N 1
ATOM 1270 C CA . ILE A 1 160 ? -17.092 -0.713 8.597 1.00 91.00 160 ILE A CA 1
ATOM 1271 C C . ILE A 1 160 ? -16.703 -0.865 10.067 1.00 91.00 160 ILE A C 1
ATOM 1273 O O . ILE A 1 160 ? -17.456 -0.466 10.950 1.00 91.00 160 ILE A O 1
ATOM 1277 N N . GLY A 1 161 ? -15.553 -1.474 10.351 1.00 92.25 161 GLY A N 1
ATOM 1278 C CA . GLY A 1 161 ? -15.172 -1.816 11.715 1.00 92.25 161 GLY A CA 1
ATOM 1279 C C . GLY A 1 161 ? -13.893 -2.633 11.786 1.00 92.25 161 GLY A C 1
ATOM 1280 O O . GLY A 1 161 ? -13.242 -2.887 10.770 1.00 92.25 161 GLY A O 1
ATOM 1281 N N . LYS A 1 162 ? -13.565 -3.082 12.992 1.00 93.19 162 LYS A N 1
ATOM 1282 C CA . LYS A 1 162 ? -12.433 -3.967 13.286 1.00 93.19 162 LYS A CA 1
ATOM 1283 C C . LYS A 1 162 ? -12.931 -5.253 13.934 1.00 93.19 162 LYS A C 1
ATOM 1285 O O . LYS A 1 162 ? -13.956 -5.250 14.611 1.00 93.19 162 LYS A O 1
ATOM 1290 N N . VAL A 1 163 ? -12.239 -6.364 13.707 1.00 93.56 163 VAL A N 1
ATOM 1291 C CA . VAL A 1 163 ? -12.526 -7.629 14.391 1.00 93.56 163 VAL A CA 1
ATOM 1292 C C . VAL A 1 163 ? -11.813 -7.649 15.736 1.00 93.56 163 VAL A C 1
ATOM 1294 O O . VAL A 1 163 ? -10.587 -7.587 15.779 1.00 93.56 163 VAL A O 1
ATOM 1297 N N . LEU A 1 164 ? -12.576 -7.800 16.815 1.00 91.31 164 LEU A N 1
ATOM 1298 C CA . LEU A 1 164 ? -12.061 -8.090 18.152 1.00 91.31 164 LEU A CA 1
ATOM 1299 C C . LEU A 1 164 ? -12.900 -9.230 18.741 1.00 91.31 164 LEU A C 1
ATOM 1301 O O . LEU A 1 164 ? -14.128 -9.169 18.715 1.00 91.31 164 LEU A O 1
ATOM 1305 N N . ASP A 1 165 ? -12.259 -10.316 19.176 1.00 89.94 165 ASP A N 1
ATOM 1306 C CA . ASP A 1 165 ? -12.930 -11.507 19.729 1.00 89.94 165 ASP A CA 1
ATOM 1307 C C . ASP A 1 165 ? -14.068 -12.069 18.849 1.00 89.94 165 ASP A C 1
ATOM 1309 O O . ASP A 1 165 ? -15.145 -12.433 19.326 1.00 89.94 165 ASP A O 1
ATOM 1313 N N . ASN A 1 166 ? -13.838 -12.132 17.531 1.00 89.25 166 ASN A N 1
ATOM 1314 C CA . ASN A 1 166 ? -14.810 -12.566 16.511 1.00 89.25 166 ASN A CA 1
ATOM 1315 C C . ASN A 1 166 ? -16.066 -11.686 16.377 1.00 89.25 166 ASN A C 1
ATOM 1317 O O . ASN A 1 166 ? -17.015 -12.075 15.689 1.00 89.25 166 ASN A O 1
ATOM 1321 N N . LYS A 1 167 ? -16.076 -10.501 16.989 1.00 90.44 167 LYS A N 1
ATOM 1322 C CA . LYS A 1 167 ? -17.140 -9.502 16.860 1.00 90.44 167 LYS A CA 1
ATOM 1323 C C . LYS A 1 167 ? -16.625 -8.286 16.097 1.00 90.44 167 LYS A C 1
ATOM 1325 O O . LYS A 1 167 ? -15.440 -7.966 16.141 1.00 90.44 167 LYS A O 1
ATOM 1330 N N . VAL A 1 168 ? -17.525 -7.624 15.373 1.00 90.88 168 VAL A N 1
ATOM 1331 C CA . VAL A 1 168 ? -17.214 -6.379 14.662 1.00 90.88 168 VAL A CA 1
ATOM 1332 C C . VAL A 1 168 ? -17.433 -5.221 15.625 1.00 90.88 168 VAL A C 1
ATOM 1334 O O . VAL A 1 168 ? -18.561 -4.992 16.060 1.00 90.88 168 VAL A O 1
ATOM 1337 N N . ILE A 1 169 ? -16.355 -4.522 15.966 1.00 90.38 169 ILE A N 1
ATOM 1338 C CA . ILE A 1 169 ? -16.375 -3.287 16.752 1.00 90.38 169 ILE A CA 1
ATOM 1339 C C . ILE A 1 169 ? -16.272 -2.072 15.824 1.00 90.38 169 ILE A C 1
ATOM 1341 O O . ILE A 1 169 ? -15.694 -2.155 14.737 1.00 90.38 169 ILE A O 1
ATOM 1345 N N . SER A 1 170 ? -16.839 -0.942 16.247 1.00 89.75 170 SER A N 1
ATOM 1346 C CA . SER A 1 170 ? -16.718 0.338 15.542 1.00 89.75 170 SER A CA 1
ATOM 1347 C C . SER A 1 170 ? -15.261 0.807 15.490 1.00 89.75 170 SER A C 1
ATOM 1349 O O . SER A 1 170 ? -14.498 0.570 16.425 1.00 89.75 170 SER A O 1
ATOM 1351 N N . LEU A 1 171 ? -14.893 1.495 14.409 1.00 90.25 171 LEU A N 1
ATOM 1352 C CA . LEU A 1 171 ? -13.553 2.053 14.200 1.00 90.25 171 LEU A CA 1
ATOM 1353 C C . LEU A 1 171 ? -13.160 3.037 15.312 1.00 90.25 171 LEU A C 1
ATOM 1355 O O . LEU A 1 171 ? -13.924 3.947 15.639 1.00 90.25 171 LEU A O 1
ATOM 1359 N N . THR A 1 172 ? -11.949 2.890 15.847 1.00 90.50 172 THR A N 1
ATOM 1360 C CA . THR A 1 172 ? -11.325 3.886 16.733 1.00 90.50 172 THR A CA 1
ATOM 1361 C C . THR A 1 172 ? -10.521 4.917 15.928 1.00 90.50 172 THR A C 1
ATOM 1363 O O . THR A 1 172 ? -10.328 4.765 14.721 1.00 90.50 172 THR A O 1
ATOM 1366 N N . ALA A 1 173 ? -10.032 5.984 16.574 1.00 88.62 173 ALA A N 1
ATOM 1367 C CA . ALA A 1 173 ? -9.208 7.000 15.905 1.00 88.62 173 ALA A CA 1
ATOM 1368 C C . ALA A 1 173 ? -7.921 6.408 15.293 1.00 88.62 173 ALA A C 1
ATOM 1370 O O . ALA A 1 173 ? -7.561 6.757 14.171 1.00 88.62 173 ALA A O 1
ATOM 1371 N N . GLU A 1 174 ? -7.298 5.450 15.980 1.00 90.25 174 GLU A N 1
ATOM 1372 C CA . GLU A 1 174 ? -6.108 4.726 15.510 1.00 90.25 174 GLU A CA 1
ATOM 1373 C C . GLU A 1 174 ? -6.407 3.896 14.250 1.00 90.25 174 GLU A C 1
ATOM 1375 O O . GLU A 1 174 ? -5.618 3.818 13.301 1.00 90.25 174 GLU A O 1
ATOM 1380 N N . ASP A 1 175 ? -7.601 3.304 14.188 1.00 91.12 175 ASP A N 1
ATOM 1381 C CA . ASP A 1 175 ? -8.018 2.518 13.031 1.00 91.12 175 ASP A CA 1
ATOM 1382 C C . ASP A 1 175 ? -8.278 3.404 11.804 1.00 91.12 175 ASP A C 1
ATOM 1384 O O . ASP A 1 175 ? -8.041 2.984 10.669 1.00 91.12 175 ASP A O 1
ATOM 1388 N N . VAL A 1 176 ? -8.713 4.650 12.011 1.00 89.94 176 VAL A N 1
ATOM 1389 C CA . VAL A 1 176 ? -8.875 5.640 10.933 1.00 89.94 176 VAL A CA 1
ATOM 1390 C C . VAL A 1 176 ? -7.522 6.045 10.350 1.00 89.94 176 VAL A C 1
ATOM 1392 O O . VAL A 1 176 ? -7.390 6.166 9.130 1.00 89.94 176 VAL A O 1
ATOM 1395 N N . GLU A 1 177 ? -6.501 6.220 11.186 1.00 92.12 177 GLU A N 1
ATOM 1396 C CA . GLU A 1 177 ? -5.128 6.466 10.724 1.00 92.12 177 GLU A CA 1
ATOM 1397 C C . GLU A 1 177 ? -4.595 5.278 9.925 1.00 92.12 177 GLU A C 1
ATOM 1399 O O . GLU A 1 177 ? -4.050 5.446 8.831 1.00 92.12 177 GLU A O 1
ATOM 1404 N N . THR A 1 178 ? -4.880 4.064 10.394 1.00 92.50 178 THR A N 1
ATOM 1405 C CA . THR A 1 178 ? -4.574 2.838 9.653 1.00 92.50 178 THR A CA 1
ATOM 1406 C C . THR A 1 178 ? -5.274 2.831 8.289 1.00 92.50 178 THR A C 1
ATOM 1408 O O . THR A 1 178 ? -4.637 2.569 7.268 1.00 92.50 178 THR A O 1
ATOM 1411 N N . CYS A 1 179 ? -6.557 3.197 8.216 1.00 91.62 179 CYS A N 1
ATOM 1412 C CA . CYS A 1 179 ? -7.270 3.300 6.940 1.00 91.62 179 CYS A CA 1
ATOM 1413 C C . CYS A 1 179 ? -6.608 4.307 5.983 1.00 91.62 179 CYS A C 1
ATOM 1415 O O . CYS A 1 179 ? -6.489 4.021 4.789 1.00 91.62 179 CYS A O 1
ATOM 1417 N N . LYS A 1 180 ? -6.129 5.452 6.489 1.00 91.44 180 LYS A N 1
ATOM 1418 C CA . LYS A 1 180 ? -5.409 6.457 5.687 1.00 91.44 180 LYS A CA 1
ATOM 1419 C C . LYS A 1 180 ? -4.074 5.925 5.163 1.00 91.44 180 LYS A C 1
ATOM 1421 O O . LYS A 1 180 ? -3.801 6.074 3.970 1.00 91.44 180 LYS A O 1
ATOM 1426 N N . ASN A 1 181 ? -3.289 5.261 6.012 1.00 92.94 181 ASN A N 1
ATOM 1427 C CA . ASN A 1 181 ? -1.985 4.701 5.642 1.00 92.94 181 ASN A CA 1
ATOM 1428 C C . ASN A 1 181 ? -2.116 3.637 4.547 1.00 92.94 181 ASN A C 1
ATOM 1430 O O . ASN A 1 181 ? -1.367 3.642 3.571 1.00 92.94 181 ASN A O 1
ATOM 1434 N N . TRP A 1 182 ? -3.129 2.781 4.663 1.00 90.12 182 TRP A N 1
ATOM 1435 C CA . TRP A 1 182 ? -3.415 1.724 3.695 1.00 90.12 182 TRP A CA 1
ATOM 1436 C C . TRP A 1 182 ? -4.252 2.186 2.494 1.00 90.12 182 TRP A C 1
ATOM 1438 O O . TRP A 1 182 ? -4.533 1.391 1.596 1.00 90.12 182 TRP A O 1
ATOM 1448 N N . ARG A 1 183 ? -4.642 3.470 2.452 1.00 90.19 183 ARG A N 1
ATOM 1449 C CA . ARG A 1 183 ? -5.499 4.065 1.408 1.00 90.19 183 ARG A CA 1
ATOM 1450 C C . ARG A 1 183 ? -6.851 3.350 1.267 1.00 90.19 183 ARG A C 1
ATOM 1452 O O . ARG A 1 183 ? -7.421 3.289 0.176 1.00 90.19 183 ARG A O 1
ATOM 1459 N N . PHE A 1 184 ? -7.373 2.807 2.363 1.00 91.75 184 PHE A N 1
ATOM 1460 C CA . PHE A 1 184 ? -8.692 2.189 2.399 1.00 91.75 184 PHE A CA 1
ATOM 1461 C C . PHE A 1 184 ? -9.789 3.254 2.477 1.00 91.75 184 PHE A C 1
ATOM 1463 O O . PHE A 1 184 ? -9.669 4.243 3.199 1.00 91.75 184 PHE A O 1
ATOM 1470 N N . LYS A 1 185 ? -10.884 3.034 1.740 1.00 90.44 185 LYS A N 1
ATOM 1471 C CA . LYS A 1 185 ? -12.103 3.836 1.878 1.00 90.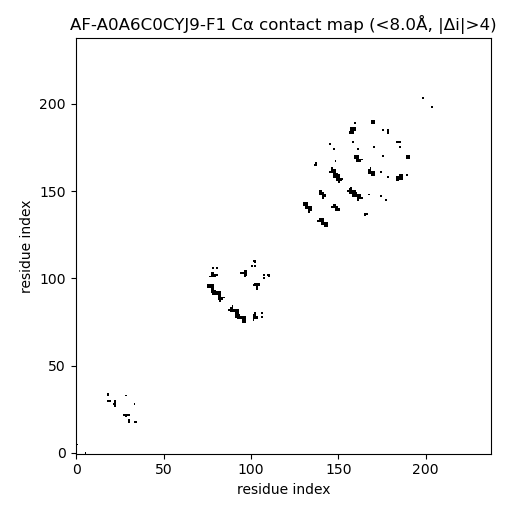44 185 LYS A CA 1
ATOM 1472 C C . LYS A 1 185 ? -12.791 3.454 3.188 1.00 90.44 185 LYS A C 1
ATOM 1474 O O . LYS A 1 185 ? -12.996 2.271 3.443 1.00 90.44 185 LYS A O 1
ATOM 1479 N N . TYR A 1 186 ? -13.179 4.436 3.986 1.00 90.50 186 TYR A N 1
ATOM 1480 C CA . TYR A 1 186 ? -13.970 4.247 5.200 1.00 90.50 186 TYR A CA 1
ATOM 1481 C C . TYR A 1 186 ? -15.143 5.222 5.179 1.00 90.50 186 TYR A C 1
ATOM 1483 O O . TYR A 1 186 ? -15.042 6.299 4.587 1.00 90.50 186 TYR A O 1
ATOM 1491 N N . ASP A 1 187 ? -16.259 4.828 5.784 1.00 80.81 187 ASP A N 1
ATOM 1492 C CA . ASP A 1 187 ? -17.421 5.702 5.881 1.00 80.81 187 ASP A CA 1
ATOM 1493 C C . ASP A 1 187 ? -17.278 6.609 7.106 1.00 80.81 187 ASP A C 1
ATOM 1495 O O . ASP A 1 187 ? -17.312 6.157 8.252 1.00 80.81 187 ASP A O 1
ATOM 1499 N N . SER A 1 188 ? -17.088 7.903 6.860 1.00 66.25 188 SER A N 1
ATOM 1500 C CA . SER A 1 188 ? -16.988 8.926 7.902 1.00 66.25 188 SER A CA 1
ATOM 1501 C C . SER A 1 188 ? -18.260 9.029 8.746 1.00 66.25 188 SER A C 1
ATOM 1503 O O . SER A 1 188 ? -18.191 9.500 9.877 1.00 66.25 188 SER A O 1
ATOM 1505 N N . THR A 1 189 ? -19.411 8.599 8.216 1.00 63.00 189 THR A N 1
ATOM 1506 C CA . THR A 1 189 ? -20.702 8.687 8.918 1.00 63.00 189 THR A CA 1
ATOM 1507 C C . THR A 1 189 ? -20.785 7.727 10.107 1.00 63.00 189 THR A C 1
ATOM 1509 O O . THR A 1 189 ? -21.408 8.054 11.111 1.00 63.00 189 THR A O 1
ATOM 1512 N N . VAL A 1 190 ? -20.065 6.599 10.061 1.00 56.88 190 VAL A N 1
ATOM 1513 C CA . VAL A 1 190 ? -20.002 5.607 11.154 1.00 56.88 190 VAL A CA 1
ATOM 1514 C C . VAL A 1 190 ? -19.222 6.140 12.367 1.00 56.88 190 VAL A C 1
ATOM 1516 O O . VAL A 1 190 ? -19.418 5.685 13.493 1.00 56.88 190 VAL A O 1
ATOM 1519 N N . LEU A 1 191 ? -18.351 7.134 12.170 1.00 53.34 191 LEU A N 1
ATOM 1520 C CA . LEU A 1 191 ? -17.586 7.758 13.257 1.00 53.34 191 LEU A CA 1
ATOM 1521 C C . LEU A 1 191 ? -18.414 8.765 14.070 1.00 53.34 191 LEU A C 1
ATOM 1523 O O . LEU A 1 191 ? -18.011 9.123 15.179 1.00 53.34 191 LEU A O 1
ATOM 1527 N N . GLU A 1 192 ? -19.566 9.214 13.567 1.00 48.78 192 GLU A N 1
ATOM 1528 C CA . GLU A 1 192 ? -20.381 10.213 14.270 1.00 48.78 192 GLU A CA 1
ATOM 1529 C C . GLU A 1 192 ? -21.254 9.615 15.390 1.00 48.78 192 GLU A C 1
ATOM 1531 O O . GLU A 1 192 ? -21.668 10.347 16.294 1.00 48.78 192 GLU A O 1
ATOM 1536 N N . ASP A 1 193 ? -21.420 8.290 15.447 1.00 46.84 193 ASP A N 1
ATOM 1537 C CA . ASP A 1 193 ? -22.178 7.630 16.524 1.00 46.84 193 ASP A CA 1
ATOM 1538 C C . ASP A 1 193 ? -21.380 7.456 17.831 1.00 46.84 193 ASP A C 1
ATOM 1540 O O . ASP A 1 193 ? -21.965 7.209 18.887 1.00 46.84 193 ASP A O 1
ATOM 1544 N N . SER A 1 194 ? -20.053 7.646 17.814 1.00 45.34 194 SER A N 1
ATOM 1545 C CA . SER A 1 194 ? -19.210 7.578 19.025 1.00 45.34 194 SER A CA 1
ATOM 1546 C C . SER A 1 194 ? -18.626 8.926 19.470 1.00 45.34 194 SER A C 1
ATOM 1548 O O . SER A 1 194 ? -18.085 9.016 20.574 1.00 45.34 194 SER A O 1
ATOM 1550 N N . LYS A 1 195 ? -18.799 10.005 18.688 1.00 44.56 195 LYS A N 1
ATOM 1551 C CA . LYS A 1 195 ? -18.412 11.376 19.086 1.00 44.56 195 LYS A CA 1
ATOM 1552 C C . LYS A 1 195 ? -19.524 12.425 19.049 1.00 44.56 195 LYS A C 1
ATOM 1554 O O . LYS A 1 195 ? -19.261 13.577 19.389 1.00 44.56 195 LYS A O 1
ATOM 1559 N N . THR A 1 196 ? -20.776 12.053 18.781 1.00 36.88 196 THR A N 1
ATOM 1560 C CA . THR A 1 196 ? -21.890 13.011 18.852 1.00 36.88 196 THR A CA 1
ATOM 1561 C C . THR A 1 196 ? -23.190 12.421 19.406 1.00 36.88 196 THR A C 1
ATOM 1563 O O . THR A 1 196 ? -24.224 12.428 18.754 1.00 36.88 196 THR A O 1
ATOM 1566 N N . LYS A 1 197 ? -23.226 12.168 20.724 1.00 40.06 197 LYS A N 1
ATOM 1567 C CA . LYS A 1 197 ? -24.320 12.780 21.499 1.00 40.06 197 LYS A CA 1
ATOM 1568 C C . LYS A 1 197 ? -23.995 14.268 21.629 1.00 40.06 197 LYS A C 1
ATOM 1570 O O . LYS A 1 197 ? -23.546 14.730 22.674 1.00 40.06 197 LYS A O 1
ATOM 1575 N N . LYS A 1 198 ? -24.208 15.031 20.550 1.00 44.00 198 LYS A N 1
ATOM 1576 C CA . LYS A 1 198 ? -24.473 16.468 20.668 1.00 44.00 198 LYS A CA 1
ATOM 1577 C C . LYS A 1 198 ? -25.825 16.567 21.365 1.00 44.00 198 LYS A C 1
ATOM 1579 O O . LYS A 1 198 ? -26.862 16.688 20.724 1.00 44.00 198 LYS A O 1
ATOM 1584 N N . VAL A 1 199 ? -25.807 16.454 22.691 1.00 45.84 199 VAL A N 1
ATOM 1585 C CA . VAL A 1 199 ? -26.883 17.001 23.504 1.00 45.84 199 VAL A CA 1
ATOM 1586 C C . VAL A 1 199 ? -26.863 18.488 23.183 1.00 45.84 199 VAL A C 1
ATOM 1588 O O . VAL A 1 199 ? -25.896 19.192 23.474 1.00 45.84 199 VAL A O 1
ATOM 1591 N N . THR A 1 200 ? -27.866 18.937 22.440 1.00 46.41 200 THR A N 1
ATOM 1592 C CA . THR A 1 200 ? -28.040 20.342 22.092 1.00 46.41 200 THR A CA 1
ATOM 1593 C C . THR A 1 200 ? -27.958 21.173 23.371 1.00 46.41 200 THR A C 1
ATOM 1595 O O . THR A 1 200 ? -28.555 20.803 24.378 1.00 46.41 200 THR A O 1
ATOM 1598 N N . GLN A 1 201 ? -27.258 22.309 23.342 1.00 55.47 201 GLN A N 1
ATOM 1599 C CA . GLN A 1 201 ? -27.124 23.221 24.491 1.00 55.47 201 GLN A CA 1
ATOM 1600 C C . GLN A 1 201 ? -28.496 23.568 25.116 1.00 55.47 201 GLN A C 1
ATOM 1602 O O . GLN A 1 201 ? -28.627 23.639 26.333 1.00 55.47 201 GLN A O 1
ATOM 1607 N N . LYS A 1 202 ? -29.548 23.623 24.281 1.00 56.06 202 LYS A N 1
ATOM 1608 C CA . LYS A 1 202 ? -30.957 23.786 24.682 1.00 56.06 202 LYS A CA 1
ATOM 1609 C C . LYS A 1 202 ? -31.527 22.657 25.551 1.00 56.06 202 LYS A C 1
ATOM 1611 O O . LYS A 1 202 ? -32.443 22.900 26.326 1.00 56.06 202 LYS A O 1
ATOM 1616 N N . GLU A 1 203 ? -31.050 21.424 25.410 1.00 61.34 203 GLU A N 1
ATOM 1617 C CA . GLU A 1 203 ? -31.535 20.270 26.177 1.00 61.34 203 GLU A CA 1
ATOM 1618 C C . GLU A 1 203 ? -30.775 20.114 27.504 1.00 61.34 203 GLU A C 1
ATOM 1620 O O . GLU A 1 203 ? -31.385 19.761 28.513 1.00 61.34 203 GLU A O 1
ATOM 1625 N N . ILE A 1 204 ? -29.491 20.506 27.544 1.00 61.56 204 ILE A N 1
ATOM 1626 C CA . ILE A 1 204 ? -28.723 20.647 28.795 1.00 61.56 204 ILE A CA 1
ATOM 1627 C C . ILE A 1 204 ? -29.296 21.786 29.654 1.00 61.56 204 ILE A C 1
ATOM 1629 O O . ILE A 1 204 ? -29.562 21.563 30.835 1.00 61.56 204 ILE A O 1
ATOM 1633 N N . GLU A 1 205 ? -29.584 22.961 29.074 1.00 66.06 205 GLU A N 1
ATOM 1634 C CA . GLU A 1 205 ? -30.227 24.069 29.807 1.00 66.06 205 GLU A CA 1
ATOM 1635 C C . GLU A 1 205 ? -31.595 23.667 30.371 1.00 66.06 205 GLU A C 1
ATOM 1637 O O . GLU A 1 205 ? -31.913 23.981 31.518 1.00 66.06 205 GLU A O 1
ATOM 1642 N N . LYS A 1 206 ? -32.394 22.914 29.604 1.00 71.62 206 LYS A N 1
ATOM 1643 C CA . LYS A 1 206 ? -33.727 22.481 30.044 1.00 71.62 206 LYS A CA 1
ATOM 1644 C C . LYS A 1 206 ? -33.669 21.467 31.193 1.00 71.62 206 LYS A C 1
ATOM 1646 O O . LYS A 1 206 ? -34.532 21.495 32.070 1.00 71.62 206 LYS A O 1
ATOM 1651 N N . LEU A 1 207 ? -32.659 20.593 31.219 1.00 66.31 207 LEU A N 1
ATOM 1652 C CA . LEU A 1 207 ? -32.443 19.650 32.323 1.00 66.31 207 LEU A CA 1
ATOM 1653 C C . LEU A 1 207 ? -31.863 20.337 33.570 1.00 66.31 207 LEU A C 1
ATOM 1655 O O . LEU A 1 207 ? -32.285 20.021 34.683 1.00 66.31 207 LEU A O 1
ATOM 1659 N N . GLN A 1 208 ? -30.966 21.314 33.402 1.00 68.31 208 GLN A N 1
ATOM 1660 C CA . GLN A 1 208 ? -30.423 22.092 34.520 1.00 68.31 208 GLN A CA 1
ATOM 1661 C C . GLN A 1 208 ? -31.481 22.996 35.168 1.00 68.31 208 GLN A C 1
ATOM 1663 O O . GLN A 1 208 ? -31.568 23.041 36.393 1.00 68.31 208 GLN A O 1
ATOM 1668 N N . GLN A 1 209 ? -32.345 23.648 34.382 1.00 69.00 209 GLN A N 1
ATOM 1669 C CA . GLN A 1 209 ? -33.433 24.475 34.924 1.00 69.00 209 GLN A CA 1
ATOM 1670 C C . GLN A 1 209 ? -34.451 23.649 35.720 1.00 69.00 209 GLN A C 1
ATOM 1672 O O . GLN A 1 209 ? -34.861 24.064 36.804 1.00 69.00 209 GLN A O 1
ATOM 1677 N N . LYS A 1 210 ? -34.797 22.445 35.243 1.00 72.88 210 LYS A N 1
ATOM 1678 C CA . LYS A 1 210 ? -35.730 21.554 35.947 1.00 72.88 210 LYS A CA 1
ATOM 1679 C C . LYS A 1 210 ? -35.171 21.078 37.295 1.00 72.88 210 LYS A C 1
ATOM 1681 O O . LYS A 1 210 ? -35.888 21.078 38.288 1.00 72.88 210 LYS A O 1
ATOM 1686 N N . SER A 1 211 ? -33.874 20.760 37.348 1.00 74.44 211 SER A N 1
ATOM 1687 C CA . SER A 1 211 ? -33.189 20.392 38.595 1.00 74.44 211 SER A CA 1
ATOM 1688 C C . SER A 1 211 ? -33.139 21.537 39.613 1.00 74.44 211 SER A C 1
ATOM 1690 O O . SER A 1 211 ? -33.209 21.274 40.811 1.00 74.44 211 SER A O 1
ATOM 1692 N N . ILE A 1 212 ? -32.996 22.790 39.173 1.00 73.75 212 ILE A N 1
ATOM 1693 C CA . ILE A 1 212 ? -32.929 23.949 40.080 1.00 73.75 212 ILE A CA 1
ATOM 1694 C C . ILE A 1 212 ? -34.314 24.265 40.662 1.00 73.75 212 ILE A C 1
ATOM 1696 O O . ILE A 1 212 ? -34.427 24.604 41.841 1.00 73.75 212 ILE A O 1
ATOM 1700 N N . GLU A 1 213 ? -35.378 24.116 39.874 1.00 75.69 213 GLU A N 1
ATOM 1701 C CA . GLU A 1 213 ? -36.741 24.403 40.329 1.00 75.69 213 GLU A CA 1
ATOM 1702 C C . GLU A 1 213 ? -37.239 23.409 41.394 1.00 75.69 213 GLU A C 1
ATOM 1704 O O . GLU A 1 213 ? -37.875 23.817 42.373 1.00 75.69 213 GLU A O 1
ATOM 1709 N N . ASP A 1 214 ? -36.875 22.130 41.273 1.00 73.69 214 ASP A N 1
ATOM 1710 C CA . ASP A 1 214 ? -37.206 21.106 42.274 1.00 73.69 214 ASP A CA 1
ATOM 1711 C C . ASP A 1 214 ? -36.443 21.324 43.601 1.00 73.69 214 ASP A C 1
ATOM 1713 O O . ASP A 1 214 ? -37.008 21.172 44.692 1.00 73.69 214 ASP A O 1
ATOM 1717 N N . VAL A 1 215 ? -35.189 21.790 43.539 1.00 73.50 215 VAL A N 1
ATOM 1718 C CA . VAL A 1 215 ? -34.406 22.150 44.738 1.00 73.50 215 VAL A CA 1
ATOM 1719 C C . VAL A 1 215 ? -34.984 23.395 45.427 1.00 73.50 215 VAL A C 1
ATOM 1721 O O . VAL A 1 215 ? -35.131 23.410 46.651 1.00 73.50 215 VAL A O 1
ATOM 1724 N N . LEU A 1 216 ? -35.402 24.418 44.670 1.00 74.56 216 LEU A N 1
ATOM 1725 C CA . LEU A 1 216 ? -36.005 25.634 45.237 1.00 74.56 216 LEU A CA 1
ATOM 1726 C C . LEU A 1 216 ? -37.366 25.383 45.903 1.00 74.56 216 LEU A C 1
ATOM 1728 O O . LEU A 1 216 ? -37.675 26.024 46.913 1.00 74.56 216 LEU A O 1
ATOM 1732 N N . LYS A 1 217 ? -38.176 24.450 45.384 1.00 71.56 217 LYS A N 1
ATOM 1733 C CA . LYS A 1 217 ? -39.418 24.028 46.055 1.00 71.56 217 LYS A CA 1
ATOM 1734 C C . LYS A 1 217 ? -39.136 23.362 47.398 1.00 71.56 217 LYS A C 1
ATOM 1736 O O . LYS A 1 217 ? -39.831 23.652 48.366 1.00 71.56 217 LYS A O 1
ATOM 1741 N N . THR A 1 218 ? -38.088 22.549 47.477 1.00 68.12 218 THR A N 1
ATOM 1742 C CA . THR A 1 218 ? -37.716 21.844 48.713 1.00 68.12 218 THR A CA 1
ATOM 1743 C C . THR A 1 218 ? -37.236 22.815 49.801 1.00 68.12 218 THR A C 1
ATOM 1745 O O . THR A 1 218 ? -37.645 22.700 50.954 1.00 68.12 218 THR A O 1
ATOM 1748 N N . ILE A 1 219 ? -36.461 23.843 49.435 1.00 66.50 219 ILE A N 1
ATOM 1749 C CA . ILE A 1 219 ? -35.968 24.858 50.387 1.00 66.50 219 ILE A CA 1
ATOM 1750 C C . ILE A 1 219 ? -37.108 25.745 50.927 1.00 66.50 219 ILE A C 1
ATOM 1752 O O . ILE A 1 219 ? -37.097 26.125 52.097 1.00 66.50 219 ILE A O 1
ATOM 1756 N N . LYS A 1 220 ? -38.132 26.053 50.118 1.00 60.97 220 LYS A N 1
ATOM 1757 C CA . LYS A 1 220 ? -39.295 26.840 50.577 1.00 60.97 220 LYS A CA 1
ATOM 1758 C C . LYS A 1 220 ? -40.181 26.097 51.580 1.00 60.97 220 LYS A C 1
ATOM 1760 O O . LYS A 1 220 ? -40.819 26.750 52.397 1.00 60.97 220 LYS A O 1
ATOM 1765 N N . VAL A 1 221 ? -40.202 24.764 51.550 1.00 60.00 221 VAL A N 1
ATOM 1766 C CA . VAL A 1 221 ? -40.960 23.956 52.522 1.00 60.00 221 VAL A CA 1
ATOM 1767 C C . VAL A 1 221 ? -40.297 23.978 53.905 1.00 60.00 221 VAL A C 1
ATOM 1769 O O . VAL A 1 221 ? -40.999 23.963 54.908 1.00 60.00 221 VAL A O 1
ATOM 1772 N N . GLN A 1 222 ? -38.968 24.096 53.982 1.00 56.06 222 GLN A N 1
ATOM 1773 C CA . GLN A 1 222 ? -38.253 24.128 55.265 1.00 56.06 222 GLN A CA 1
ATOM 1774 C C . GLN A 1 222 ? -38.320 25.491 55.968 1.00 56.06 222 GLN A C 1
ATOM 1776 O O . GLN A 1 222 ? -38.279 25.549 57.191 1.00 56.06 222 GLN A O 1
ATOM 1781 N N . LYS A 1 223 ? -38.481 26.593 55.224 1.00 52.97 223 LYS A N 1
ATOM 1782 C CA . LYS A 1 223 ? -38.452 27.951 55.796 1.00 52.97 223 LYS A CA 1
ATOM 1783 C C . LYS A 1 223 ? -39.771 28.416 56.434 1.00 52.97 223 LYS A C 1
ATOM 1785 O O . LYS A 1 223 ? -39.795 29.470 57.053 1.00 52.97 223 LYS A O 1
ATOM 1790 N N . ASN A 1 224 ? -40.846 27.641 56.296 1.00 53.12 224 ASN A N 1
ATOM 1791 C CA . ASN A 1 224 ? -42.147 27.936 56.907 1.00 53.12 224 ASN A CA 1
ATOM 1792 C C . ASN A 1 224 ? -42.379 27.191 58.236 1.00 53.12 224 ASN A C 1
ATOM 1794 O O . ASN A 1 224 ? -43.487 27.253 58.754 1.00 53.12 224 ASN A O 1
ATOM 1798 N N . ASN A 1 225 ? -41.374 26.486 58.771 1.00 52.09 225 ASN A N 1
ATOM 1799 C CA . ASN A 1 225 ? -41.531 25.642 59.961 1.00 52.09 225 ASN A CA 1
ATOM 1800 C C . ASN A 1 225 ? -40.711 26.102 61.184 1.00 52.09 225 ASN A C 1
ATOM 1802 O O . ASN A 1 225 ? -40.548 25.335 62.122 1.00 52.09 225 ASN A O 1
ATOM 1806 N N . GLU A 1 226 ? -40.209 27.341 61.182 1.00 53.59 226 GLU A N 1
ATOM 1807 C CA . GLU A 1 226 ? -39.549 27.972 62.338 1.00 53.59 226 GLU A CA 1
ATOM 1808 C C . GLU A 1 226 ? -40.224 29.315 62.661 1.00 53.59 226 GLU A C 1
ATOM 1810 O O . GLU A 1 226 ? -39.651 30.383 62.471 1.00 53.59 226 GLU A O 1
ATOM 1815 N N . VAL A 1 227 ? -41.480 29.263 63.111 1.00 52.53 227 VAL A N 1
ATOM 1816 C CA . VAL A 1 227 ? -42.113 30.323 63.913 1.00 52.53 227 VAL A CA 1
ATOM 1817 C C . VAL A 1 227 ? -43.059 29.645 64.897 1.00 52.53 227 VAL A C 1
ATOM 1819 O O . VAL A 1 227 ? -44.133 29.223 64.482 1.00 52.53 227 VAL A O 1
ATOM 1822 N N . SER A 1 228 ? -42.640 29.551 66.160 1.00 52.78 228 SER A N 1
ATOM 1823 C CA . SER A 1 228 ? -43.441 29.772 67.377 1.00 52.78 228 SER A CA 1
ATOM 1824 C C . SER A 1 228 ? -42.845 28.976 68.533 1.00 52.78 228 SER A C 1
ATOM 1826 O O . SER A 1 228 ? -42.868 27.752 68.481 1.00 52.78 228 SER A O 1
ATOM 1828 N N . GLU A 1 229 ? -42.360 29.666 69.559 1.00 50.56 229 GLU A N 1
ATOM 1829 C CA . GLU A 1 229 ? -42.646 29.340 70.960 1.00 50.56 229 GLU A CA 1
ATOM 1830 C C . GLU A 1 229 ? -42.148 30.517 71.808 1.00 50.56 229 GLU A C 1
ATOM 1832 O O . GLU A 1 229 ? -40.953 30.713 72.026 1.00 50.56 229 GLU A O 1
ATOM 1837 N N . ASP A 1 230 ? -43.114 31.368 72.154 1.00 53.12 230 ASP A N 1
ATOM 1838 C CA . ASP A 1 230 ? -43.028 32.379 73.194 1.00 53.12 230 ASP A CA 1
ATOM 1839 C C . ASP A 1 230 ? -42.912 31.659 74.549 1.00 53.12 230 ASP A C 1
ATOM 1841 O O . ASP A 1 230 ? -43.775 30.848 74.885 1.00 53.12 230 ASP A O 1
ATOM 1845 N N . GLU A 1 231 ? -41.881 31.961 75.339 1.00 57.31 231 GLU A N 1
ATOM 1846 C CA . GLU A 1 231 ? -41.882 31.679 76.778 1.00 57.31 231 GLU A CA 1
ATOM 1847 C C . GLU A 1 231 ? -41.642 32.986 77.539 1.00 57.31 231 GLU A C 1
ATOM 1849 O O . GLU A 1 231 ? -40.524 33.502 77.629 1.00 57.31 231 GLU A O 1
ATOM 1854 N N . ASP A 1 232 ? -42.748 33.525 78.053 1.00 55.28 232 ASP A N 1
ATOM 1855 C 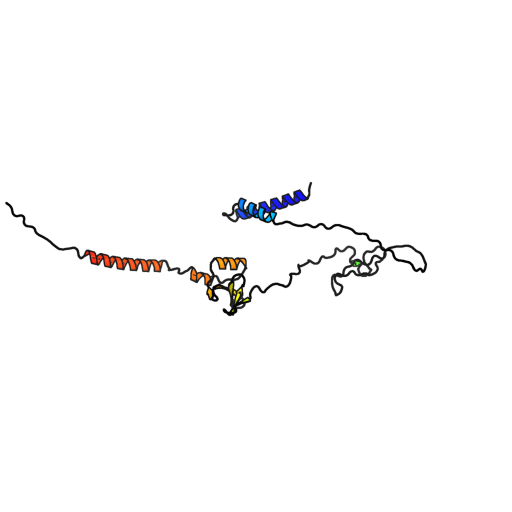CA . ASP A 1 232 ? -42.805 34.548 79.089 1.00 55.28 232 ASP A CA 1
ATOM 1856 C C . ASP A 1 232 ? -42.166 34.001 80.376 1.00 55.28 232 ASP A C 1
ATOM 1858 O O . ASP A 1 232 ? -42.619 32.994 80.921 1.00 55.28 232 ASP A O 1
ATOM 1862 N N . TYR A 1 233 ? -41.136 34.677 80.889 1.00 63.12 233 TYR A N 1
ATOM 1863 C CA . TYR A 1 233 ? -40.616 34.435 82.234 1.00 63.12 233 TYR A CA 1
ATOM 1864 C C . TYR A 1 233 ? -40.853 35.683 83.087 1.00 63.12 233 TYR A C 1
ATOM 1866 O O . TYR A 1 233 ? -40.236 36.730 82.874 1.00 63.12 233 TYR A O 1
ATOM 1874 N N . GLU A 1 234 ? -41.787 35.559 84.029 1.00 67.81 234 GLU A N 1
ATOM 1875 C CA . GLU A 1 234 ? -42.037 36.525 85.096 1.00 67.81 234 GLU A CA 1
ATOM 1876 C C . GLU A 1 234 ? -40.783 36.662 85.975 1.00 67.81 234 GLU A C 1
ATOM 1878 O O . GLU A 1 234 ? -40.185 35.673 86.402 1.00 67.81 234 GLU A O 1
ATOM 1883 N N . ILE A 1 235 ? -40.377 37.905 86.235 1.00 67.06 235 ILE A N 1
ATOM 1884 C CA . ILE A 1 235 ? -39.367 38.242 87.240 1.00 67.06 235 ILE A CA 1
ATOM 1885 C C . ILE A 1 235 ? -40.135 38.621 88.506 1.00 67.06 235 ILE A C 1
ATOM 1887 O O . ILE A 1 235 ? -40.842 39.628 88.515 1.00 67.06 235 ILE A O 1
ATOM 1891 N N . GLU A 1 236 ? -40.008 37.806 89.552 1.00 69.56 236 GLU A N 1
ATOM 1892 C CA . GLU A 1 236 ? -40.412 38.172 90.910 1.00 69.56 236 GLU A CA 1
ATOM 1893 C C . GLU A 1 236 ? -39.327 39.068 91.532 1.00 69.56 236 GLU A C 1
ATOM 1895 O O . GLU A 1 236 ? -38.145 38.716 91.542 1.00 69.56 236 GLU A O 1
ATOM 1900 N N . ASP A 1 237 ? -39.748 40.241 92.011 1.00 69.50 237 ASP A N 1
ATOM 1901 C CA . ASP A 1 237 ? -38.964 41.148 92.851 1.00 69.50 237 ASP A CA 1
ATOM 1902 C C . ASP A 1 237 ? -38.921 40.613 94.295 1.00 69.50 237 ASP A C 1
ATOM 1904 O O . ASP A 1 237 ? -39.977 40.418 94.899 1.00 69.50 237 ASP A O 1
ATOM 1908 N N . ASP A 1 238 ? -37.715 40.453 94.851 1.00 62.28 238 ASP A N 1
ATOM 1909 C CA . ASP A 1 238 ? -37.415 40.519 96.295 1.00 62.28 238 ASP A CA 1
ATOM 1910 C C . ASP A 1 238 ? -35.940 40.914 96.534 1.00 62.28 238 ASP A C 1
ATOM 1912 O O . ASP A 1 238 ? -35.034 40.319 95.897 1.00 62.28 238 ASP A O 1
#

pLDDT: mean 74.7, std 17.89, range [34.34, 94.38]

Secondary structure (DSSP, 8-state):
--HHHHHHHHHHHHHHHHHHHHHTT-TT--HHHHHHHHHHHHHH---------------------------------B--PBP-SSTTTT-B--PBPPTT-SS-TTTGGGTT-------------S----SEEE-TTT-SEEETTT-EEEEEETTEEEEEEEEETTEEEPPPHHHHHHHHHTT-EE-GGGGHHHH-----HHHHHHHHHHHHHHHHHHHHHHTTS-------------

Foldseek 3Di:
DPVVVVVVVVVVVVLLVVLVVVCVVDVPDDSVVSVVVVVVVVVVPPPPPDPDDDDDDDDDDDDDDDDDDDDDDDDFQAAQDAACDDPRHRHGPRHGPDPPDNHHPVCSVCVPPDDDDDPDDDPPDPPPDPQWDQDPLVRFIAGPPLQFTFDCDVNATETQAGDDPNDGDGDDPVVVVVCVVVVHHYDPVSVCVVVDPPPDPVNVVVVVVVVVVVVVVVVVVVVVPPDDDDDDDDDDDD

Radius of gyration: 43.58 Å; Cα contacts (8 Å, |Δi|>4): 171; chains: 1; bounding box: 90×74×147 Å

Solvent-accessible surface area (backbone atoms only — not comparable to full-atom values): 15609 Å² total; per-residue (Å²): 132,62,67,65,61,53,53,53,49,55,52,51,55,54,50,52,58,49,49,53,57,49,31,78,71,33,97,87,49,58,64,65,64,56,51,51,55,47,52,59,55,56,71,71,61,74,79,82,79,79,82,86,82,82,90,84,88,85,89,85,90,83,88,89,86,88,84,91,84,92,80,94,83,84,79,90,55,46,11,72,49,59,35,88,62,69,97,55,45,75,40,63,65,61,40,72,34,51,94,96,44,68,32,17,86,91,45,45,89,50,70,92,54,82,81,81,75,74,84,82,72,82,84,74,77,88,78,73,71,73,71,65,43,73,39,88,84,76,67,35,41,25,28,80,90,78,34,37,29,33,42,75,62,92,87,39,68,31,43,69,22,30,58,56,95,88,37,81,41,75,67,51,75,70,52,52,52,49,30,59,76,71,67,50,49,60,58,71,73,71,53,45,78,82,76,50,88,71,71,49,71,72,56,54,52,54,54,52,52,54,57,50,54,56,51,54,55,55,55,57,63,61,72,75,74,81,83,87,83,89,78,91,77,86,81,83,89,130

Sequence (238 aa):
MNVIKGIEFIIKNAIEQYACKIADKYDNIELGELEDLWNEISEDIKISISVNSKQSKSKSKIKTEEVHVDTKKTTNSGCQYVFSRGQNSGETCGSKTVINTVYCSRHKKQEGKEPKTKKIIPTVDKTVKPVLTKHKIINKLWHQETGLVFDTIKDEKIVIGKVLDNKVISLTAEDVETCKNWRFKYDSTVLEDSKTKKVTQKEIEKLQQKSIEDVLKTIKVQKNNEVSEDEDYEIEDD

Organism: NCBI:txid1070528

Mean predicted aligned error: 22.48 Å